Protein 3GG7 (pdb70)

B-factor: mean 26.12, std 6.78, range [15.96, 52.08]

Sequence (243 aa):
SLIDFHVHLDLYPDPVAVARACEERQQLTVLSVTTTPAAWRGTLALAAGRPHVWTALGFHPEEVVSSERAADLPWFDRYLPETRFVGEVGLDGSPSLRGTWTQQFAVFQHILRRCEDHGGRILSIHSRRAESEVLNCLEANPRSGTPILHWYSGSVTELRRAISLGCWFSVGPTMVRTQKGAALIRSMPRDRVLTETDGPFLELDGQAALPWDVKSVVEGLSKIWQIPASEVERIVKENVSSRLLGT

InterPro domains:
  IPR001130 3'-5' ssDNA/RNA exonuclease TatD-like [PF01026] (2-240)
  IPR001130 3'-5' ssDNA/RNA exonuclease TatD-like [PIRSF005902] (1-241)
  IPR001130 3'-5' ssDNA/RNA exonuclease TatD-like [cd01310] (1-241)
  IPR032466 Metal-dependent hydrolase [SSF51556] (1-241)
  IPR049677 Qat anti-phage system nuclease QatD [NF041926] (3-239)

CATH classification: 3.20.20.140

Radius of gyration: 16.59 Å; Cα contacts (8 Å, |Δi|>4): 489; chains: 1; bounding box: 41×42×46 Å

Solvent-accessible surface area: 10339 Å² total; per-residue (Å²): 71,28,5,0,1,0,0,0,0,36,75,17,140,80,32,53,38,14,0,124,14,0,35,138,115,108,1,6,0,1,0,0,0,24,18,0,44,28,1,124,55,5,59,63,16,18,79,82,47,100,31,7,61,8,0,0,0,2,16,2,96,31,2,68,131,109,44,84,14,39,91,104,0,59,167,17,0,89,80,16,152,14,0,0,2,0,4,0,8,13,8,88,107,32,142,84,36,74,114,55,1,83,47,4,1,57,49,0,0,105,59,0,65,98,64,72,19,32,14,0,0,0,24,3,118,131,1,15,39,72,0,1,80,10,10,96,76,6,93,176,2,30,18,12,0,2,8,85,2,67,15,50,79,111,37,0,58,71,0,34,91,54,35,0,8,0,0,0,5,9,45,7,23,85,70,92,73,4,10,40,10,1,156,56,8,39,106,74,46,0,0,1,1,1,9,0,27,109,9,108,49,152,57,130,50,0,59,0,59,44,0,120,47,0,5,82,9,0,22,165,29,14,159,39,85,38,74,64,0,44,116,25,3,76,85,5,8,75,108,0,66,70,95

Secondary structure (DSSP, 8-state):
--EEEEE-GGGSSSHHHHHHHHHHTT-EEEE--SSGGGHHHHHGGGTT-TTEEE-B---GGGTTTTGGGTHHHHHHGGG-SEEEEEE----GGGGGGHHHHHHHHHHHHHHHHHTT-EEEEEE-TT-HHHHHHHHHH-GGGEEEEEET--S-HHHHHHHHHTT-EEEE-HHHHTSHHHHHHHHHS-GGGEEE---TTTSEETTEE--GGGHHHHHHHHHHHHTS-HHHHHHHHHHHHHHHHH-

Foldseek 3Di:
DEEAEAAALVPDPDSLVLLVVCQVVVYAYEHEDAFQVCVVVSVVSCVVRVSYAYAREHHLVCCVVPVVRLVSRLVCVVVHQEHDDAEAADDPVSPVCRVSNVVSRLVLLVSLLVNQAHEYEYEQHVNLVVRLVSCVVRVRNYAAEDEQDDDDLVSLVSCVVSRYAYEHELVLLVDPRSLVSVVPHDLLRYAYHHHFQVDDDPNGGDRGVCSLNVLVSVCVSVVHDSVVSRVSNVNSVVVRVVD

Nearest PDB structures (foldseek):
  3gg7-assembly1_A  TM=1.004E+00  e=3.760E-50  Deinococcus radiodurans
  1yix-assembly2_B  TM=8.832E-01  e=9.581E-16  Escherichia coli K-12
  2xio-assembly1_A  TM=8.540E-01  e=8.265E-14  Homo sapiens
  8efg-assembly1_A  TM=8.676E-01  e=1.790E-13  Homo sapiens
  3ipw-assembly1_A  TM=8.093E-01  e=1.874E-10  Entamoeba histolytica HM-1:IMSS

Organism: Deinococcus radiodurans (strain ATCC 13939 / DSM 20539 / JCM 16871 / CCUG 27074 / LMG 4051 / NBRC 15346 / NCIMB 9279 / VKM B-1422 / R1) (NCBI:txid243230)

Structure (mmCIF, N/CA/C/O backbone):
data_3GG7
#
_entry.id   3GG7
#
_cell.length_a   47.207
_cell.length_b   47.207
_cell.length_c   97.787
_cell.angle_alpha   90.000
_cell.angle_beta   90.000
_cell.angle_gamma   90.000
#
_symmetry.space_group_name_H-M   'P 41'
#
loop_
_entity.id
_entity.type
_entity.pdbx_description
1 polymer 'uncharacterized metalloprotein'
2 non-polymer 'MANGANESE (II) ION'
3 non-polymer 'SULFATE ION'
4 non-polymer (4S)-2-METHYL-2,4-PENTANEDIOL
5 non-polymer (4R)-2-METHYLPENTANE-2,4-DIOL
6 water water
#
loop_
_atom_site.group_PDB
_atom_site.id
_atom_site.type_symbol
_atom_site.label_atom_id
_atom_site.label_alt_id
_atom_site.label_comp_id
_atom_site.label_asym_id
_atom_site.label_entity_id
_atom_site.label_seq_id
_atom_site.pdbx_PDB_ins_code
_atom_site.Cartn_x
_atom_site.Cartn_y
_atom_site.Cartn_z
_atom_site.occupancy
_atom_site.B_iso_or_equiv
_atom_site.auth_seq_id
_atom_site.auth_comp_id
_atom_site.auth_asym_id
_atom_site.auth_atom_id
_atom_site.pdbx_PDB_model_num
ATOM 1 N N . SER A 1 2 ? 12.267 7.400 -1.795 1.00 32.62 0 SER A N 1
ATOM 2 C CA . SER A 1 2 ? 11.382 7.609 -0.611 1.00 31.45 0 SER A CA 1
ATOM 3 C C . SER A 1 2 ? 12.236 7.488 0.634 1.00 29.79 0 SER A C 1
ATOM 4 O O . SER A 1 2 ? 13.383 7.043 0.575 1.00 31.35 0 SER A O 1
ATOM 7 N N . LEU A 1 3 ? 11.684 7.912 1.758 1.00 27.29 1 LEU A N 1
ATOM 8 C CA . LEU A 1 3 ? 12.474 8.097 2.957 1.00 25.92 1 LEU A CA 1
ATOM 9 C C . LEU A 1 3 ? 12.155 7.055 4.020 1.00 24.44 1 LEU A C 1
ATOM 10 O O . LEU A 1 3 ? 11.095 6.415 4.027 1.00 23.35 1 LEU A O 1
ATOM 15 N N . ILE A 1 4 ? 13.115 6.914 4.924 1.00 22.94 2 ILE A N 1
ATOM 16 C CA . ILE A 1 4 ? 13.051 5.974 6.046 1.00 22.68 2 ILE A CA 1
ATOM 17 C C . ILE A 1 4 ? 13.426 6.663 7.349 1.00 21.60 2 ILE A C 1
ATOM 18 O O . ILE A 1 4 ? 14.473 7.312 7.428 1.00 21.30 2 ILE A O 1
ATOM 23 N N . ASP A 1 5 ? 12.587 6.528 8.383 1.00 20.30 3 ASP A N 1
ATOM 24 C CA . ASP A 1 5 ? 12.896 7.038 9.721 1.00 20.06 3 ASP A CA 1
ATOM 25 C C . ASP A 1 5 ? 12.925 5.806 10.627 1.00 20.11 3 ASP A C 1
ATOM 26 O O . ASP A 1 5 ? 11.868 5.338 11.078 1.00 19.74 3 ASP A O 1
ATOM 31 N N . PHE A 1 6 ? 14.115 5.282 10.889 1.00 19.19 4 PHE A N 1
ATOM 32 C CA . PHE A 1 6 ? 14.224 3.993 11.533 1.00 18.74 4 PHE A CA 1
ATOM 33 C C . PHE A 1 6 ? 14.366 4.067 13.057 1.00 18.77 4 PHE A C 1
ATOM 34 O O . PHE A 1 6 ? 14.855 3.131 13.670 1.00 20.08 4 PHE A O 1
ATOM 42 N N . HIS A 1 7 ? 13.848 5.119 13.671 1.00 17.63 5 HIS A N 1
ATOM 43 C CA . HIS A 1 7 ? 13.683 5.183 15.112 1.00 17.99 5 HIS A CA 1
ATOM 44 C C . HIS A 1 7 ? 12.892 6.427 15.442 1.00 18.23 5 HIS A C 1
ATOM 45 O O . HIS A 1 7 ? 13.445 7.536 15.469 1.00 19.61 5 HIS A O 1
ATOM 52 N N . VAL A 1 8 ? 11.600 6.242 15.716 1.00 17.20 6 VAL A N 1
ATOM 53 C CA . VAL A 1 8 ? 10.719 7.341 16.059 1.00 18.32 6 VAL A CA 1
ATOM 54 C C . VAL A 1 8 ? 9.623 6.894 17.030 1.00 18.78 6 VAL A C 1
ATOM 55 O O . VAL A 1 8 ? 9.138 5.770 16.952 1.00 18.83 6 VAL A O 1
ATOM 59 N N . HIS A 1 9 ? 9.267 7.779 17.959 1.00 18.23 7 HIS A N 1
ATOM 60 C CA . HIS A 1 9 ? 8.275 7.483 18.980 1.00 17.72 7 HIS A CA 1
ATOM 61 C C . HIS A 1 9 ? 6.923 8.001 18.543 1.00 17.98 7 HIS A C 1
ATOM 62 O O . HIS A 1 9 ? 6.452 9.022 19.060 1.00 18.85 7 HIS A O 1
ATOM 69 N N . LEU A 1 10 ? 6.284 7.308 17.607 1.00 18.06 8 LEU A N 1
ATOM 70 C CA . LEU A 1 10 ? 4.943 7.743 17.162 1.00 18.37 8 LEU A CA 1
ATOM 71 C C . LEU A 1 10 ? 3.982 7.877 18.324 1.00 18.99 8 LEU A C 1
ATOM 72 O O . LEU A 1 10 ? 3.162 8.802 18.333 1.00 19.83 8 LEU A O 1
ATOM 77 N N . ASP A 1 11 ? 4.121 7.019 19.332 1.00 19.54 9 ASP A N 1
ATOM 78 C CA . ASP A 1 11 ? 3.162 6.964 20.436 1.00 20.24 9 ASP A CA 1
ATOM 79 C C . ASP A 1 11 ? 3.356 8.087 21.473 1.00 21.47 9 ASP A C 1
ATOM 80 O O . ASP A 1 11 ? 2.595 8.172 22.444 1.00 22.33 9 ASP A O 1
ATOM 85 N N . LEU A 1 12 ? 4.343 8.956 21.271 1.00 20.37 10 LEU A N 1
ATOM 86 C CA . LEU A 1 12 ? 4.607 10.046 22.193 1.00 21.44 10 LEU A CA 1
ATOM 87 C C . LEU A 1 12 ? 4.187 11.405 21.623 1.00 21.57 10 LEU A C 1
ATOM 88 O O . LEU A 1 12 ? 4.363 12.418 22.300 1.00 23.23 10 LEU A O 1
ATOM 93 N N . TYR A 1 13 ? 3.638 11.418 20.409 1.00 21.35 11 TYR A N 1
ATOM 94 C CA . TYR A 1 13 ? 3.088 12.654 19.821 1.00 22.26 11 TYR A CA 1
ATOM 95 C C . TYR A 1 13 ? 1.714 12.945 20.421 1.00 23.19 11 TYR A C 1
ATOM 96 O O . TYR A 1 13 ? 1.013 12.039 20.851 1.00 23.88 11 TYR A O 1
ATOM 105 N N . PRO A 1 14 ? 1.302 14.228 20.420 1.00 24.51 12 PRO A N 1
ATOM 106 C CA . PRO A 1 14 ? -0.060 14.470 20.889 1.00 24.72 12 PRO A CA 1
ATOM 107 C C . PRO A 1 14 ? -1.177 13.770 20.102 1.00 25.23 12 PRO A C 1
ATOM 108 O O . PRO A 1 14 ? -2.176 13.355 20.712 1.00 26.68 12 PRO A O 1
ATOM 112 N N . ASP A 1 15 ? -0.983 13.575 18.791 1.00 25.36 13 ASP A N 1
ATOM 113 C CA . ASP A 1 15 ? -1.943 12.886 17.930 1.00 25.33 13 ASP A CA 1
ATOM 114 C C . ASP A 1 15 ? -1.193 11.822 17.110 1.00 24.38 13 ASP A C 1
ATOM 115 O O . ASP A 1 15 ? -0.859 12.067 15.951 1.00 24.55 13 ASP A O 1
ATOM 120 N N . PRO A 1 16 ? -0.917 10.659 17.732 1.00 23.66 14 PRO A N 1
ATOM 121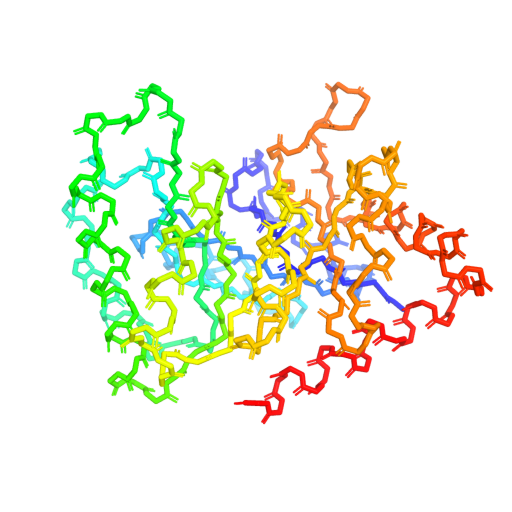 C CA . PRO A 1 16 ? -0.133 9.630 17.003 1.00 23.55 14 PRO A CA 1
ATOM 122 C C . PRO A 1 16 ? -0.733 9.155 15.703 1.00 23.41 14 PRO A C 1
ATOM 123 O O . PRO A 1 16 ? -0.005 8.871 14.738 1.00 21.98 14 PRO A O 1
ATOM 127 N N . VAL A 1 17 ? -2.056 9.026 15.646 1.00 23.40 15 VAL A N 1
ATOM 128 C CA . VAL A 1 17 ? -2.699 8.596 14.407 1.00 23.75 15 VAL A CA 1
ATOM 129 C C . VAL A 1 17 ? -2.465 9.599 13.271 1.00 23.58 15 VAL A C 1
ATOM 130 O O . VAL A 1 17 ? -2.236 9.187 12.130 1.00 22.75 15 VAL A O 1
ATOM 134 N N . ALA A 1 18 ? -2.527 10.904 13.550 1.00 23.79 16 ALA A N 1
ATOM 135 C CA . ALA A 1 18 ? -2.269 11.896 12.513 1.00 23.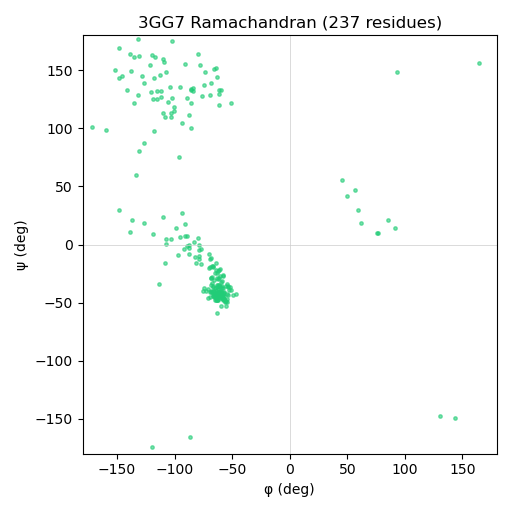95 16 ALA A CA 1
ATOM 136 C C . ALA A 1 18 ? -0.860 11.757 11.939 1.00 22.99 16 ALA A C 1
ATOM 137 O O . ALA A 1 18 ? -0.655 11.896 10.733 1.00 23.81 16 ALA A O 1
ATOM 139 N N . VAL A 1 19 ? 0.116 11.482 12.810 1.00 22.66 17 VAL A N 1
ATOM 140 C CA . VAL A 1 19 ? 1.484 11.358 12.359 1.00 22.54 17 VAL A CA 1
ATOM 141 C C . VAL A 1 19 ? 1.607 10.076 11.522 1.00 22.09 17 VAL A C 1
ATOM 142 O O . VAL A 1 19 ? 2.199 10.096 10.471 1.00 21.80 17 VAL A O 1
ATOM 146 N N . ALA A 1 20 ? 1.045 8.977 11.996 1.00 22.42 18 ALA A N 1
ATOM 147 C CA . ALA A 1 20 ? 1.055 7.714 11.236 1.00 22.13 18 ALA A CA 1
ATOM 148 C C . ALA A 1 20 ? 0.415 7.851 9.866 1.00 22.88 18 ALA A C 1
ATOM 149 O O . ALA A 1 20 ? 0.954 7.370 8.882 1.00 21.94 18 ALA A O 1
ATOM 151 N N . ARG A 1 21 ? -0.752 8.497 9.794 1.00 23.15 19 ARG A N 1
ATOM 152 C CA . ARG A 1 21 ? -1.405 8.771 8.522 1.00 24.32 19 ARG A CA 1
ATOM 153 C C . ARG A 1 21 ? -0.521 9.585 7.587 1.00 23.43 19 ARG A C 1
ATOM 154 O O . ARG A 1 21 ? -0.440 9.327 6.397 1.00 22.99 19 ARG A O 1
ATOM 162 N N . ALA A 1 22 ? 0.125 10.607 8.135 1.00 22.90 20 ALA A N 1
ATOM 163 C CA . ALA A 1 22 ? 0.999 11.466 7.354 1.00 23.31 20 ALA A CA 1
ATOM 164 C C . ALA A 1 22 ? 2.193 10.702 6.776 1.00 23.54 20 ALA A C 1
ATOM 165 O O . ALA A 1 22 ? 2.673 10.987 5.682 1.00 23.44 20 ALA A O 1
ATOM 167 N N . CYS A 1 23 ? 2.686 9.730 7.541 1.00 22.99 21 CYS A N 1
ATOM 168 C CA . CYS A 1 23 ? 3.738 8.836 7.041 1.00 23.48 21 CYS A CA 1
ATOM 169 C C . CYS A 1 23 ? 3.242 7.962 5.901 1.00 23.16 21 CYS A C 1
ATOM 170 O O . CYS A 1 23 ? 3.899 7.826 4.868 1.00 23.06 21 CYS A O 1
ATOM 173 N N . GLU A 1 24 ? 2.052 7.393 6.047 1.00 23.37 22 GLU A N 1
ATOM 174 C CA . GLU A 1 24 ? 1.475 6.635 4.928 1.00 24.02 22 GLU A CA 1
ATOM 175 C C . GLU A 1 24 ? 1.249 7.451 3.672 1.00 24.33 22 GLU A C 1
ATOM 176 O O . GLU A 1 24 ? 1.495 6.976 2.560 1.00 23.83 22 GLU A O 1
ATOM 182 N N . GLU A 1 25 ? 0.763 8.684 3.825 1.00 24.58 23 GLU A N 1
ATOM 183 C CA . GLU A 1 25 ? 0.560 9.550 2.667 1.00 25.29 23 GLU A CA 1
ATOM 184 C C . GLU A 1 25 ? 1.860 9.765 1.913 1.00 24.93 23 GLU A C 1
ATOM 185 O O . GLU A 1 25 ? 1.871 9.831 0.685 1.00 24.73 23 GLU A O 1
ATOM 191 N N . ARG A 1 26 ? 2.967 9.847 2.651 1.00 23.78 24 ARG A N 1
ATOM 192 C CA . ARG A 1 26 ? 4.280 10.071 2.064 1.00 23.68 24 ARG A CA 1
ATOM 193 C C . ARG A 1 26 ? 4.990 8.781 1.691 1.00 23.66 24 ARG A C 1
ATOM 194 O O . ARG A 1 26 ? 6.097 8.814 1.161 1.00 24.17 24 ARG A O 1
ATOM 202 N N . GLN A 1 27 ? 4.360 7.643 1.966 1.00 23.49 25 GLN A N 1
ATOM 203 C CA A GLN A 1 27 ? 5.004 6.332 1.866 0.50 23.84 25 GLN A CA 1
ATOM 204 C CA B GLN A 1 27 ? 5.014 6.333 1.840 0.50 23.46 25 GLN A CA 1
ATOM 205 C C . GLN A 1 27 ? 6.388 6.350 2.532 1.00 23.33 25 GLN A C 1
ATOM 206 O O . GLN A 1 27 ? 7.395 5.870 1.985 1.00 23.98 25 GLN A O 1
ATOM 217 N N . LEU A 1 28 ? 6.397 6.883 3.755 1.00 22.56 26 LEU A N 1
ATOM 218 C CA . LEU A 1 28 ? 7.600 7.035 4.569 1.00 21.81 26 LEU A CA 1
ATOM 219 C C . LEU A 1 28 ? 7.600 5.894 5.590 1.00 21.12 26 LEU A C 1
ATOM 220 O O . LEU A 1 28 ? 6.688 5.791 6.409 1.00 22.05 26 LEU A O 1
ATOM 225 N N . THR A 1 29 ? 8.585 5.005 5.485 1.00 20.64 27 THR A N 1
ATOM 226 C CA . THR A 1 29 ? 8.727 3.886 6.394 1.00 20.07 27 THR A CA 1
ATOM 227 C C . THR A 1 29 ? 9.284 4.320 7.734 1.00 19.90 27 THR A C 1
ATOM 228 O O . THR A 1 29 ? 10.310 4.998 7.811 1.00 21.05 27 THR A O 1
ATOM 232 N N . VAL A 1 30 ? 8.596 3.939 8.805 1.00 19.38 28 VAL A N 1
ATOM 233 C CA . VAL A 1 30 ? 9.018 4.294 10.143 1.00 18.36 28 VAL A CA 1
ATOM 234 C C . VAL A 1 30 ? 9.136 3.078 11.049 1.00 18.43 28 VAL A C 1
ATOM 235 O O . VAL A 1 30 ? 8.319 2.151 10.983 1.00 17.89 28 VAL A O 1
ATOM 239 N N . LEU A 1 31 ? 10.183 3.066 11.864 1.00 16.81 29 LEU A N 1
ATOM 240 C CA . LEU A 1 31 ? 10.281 2.118 12.967 1.00 17.35 29 LEU A CA 1
ATOM 241 C C . LEU A 1 31 ? 9.723 2.817 14.183 1.00 16.59 29 LEU A C 1
ATOM 242 O O . LEU A 1 31 ? 10.356 3.643 14.817 1.00 17.77 29 LEU A O 1
ATOM 247 N N . SER A 1 32 ? 8.506 2.408 14.517 1.00 16.50 30 SER A N 1
ATOM 248 C CA . SER A 1 32 ? 7.720 2.963 15.610 1.00 16.96 30 SER A CA 1
ATOM 249 C C . SER A 1 32 ? 8.125 2.227 16.891 1.00 17.06 30 SER A C 1
ATOM 250 O O . SER A 1 32 ? 7.707 1.077 17.103 1.00 16.89 30 SER A O 1
ATOM 253 N N . VAL A 1 33 ? 8.978 2.847 17.699 1.00 17.36 31 VAL A N 1
ATOM 254 C CA . VAL A 1 33 ? 9.534 2.206 18.882 1.00 17.16 31 VAL A CA 1
ATOM 255 C C . VAL A 1 33 ? 8.677 2.454 20.113 1.00 16.86 31 VAL A C 1
ATOM 256 O O . VAL A 1 33 ? 7.921 3.456 20.180 1.00 18.44 31 VAL A O 1
ATOM 260 N N . THR A 1 34 ? 8.786 1.549 21.087 1.00 16.89 32 THR A N 1
ATOM 261 C CA . THR A 1 34 ? 8.031 1.667 22.342 1.00 17.22 32 THR A CA 1
ATOM 262 C C . THR A 1 34 ? 8.976 1.836 23.531 1.00 17.50 32 THR A C 1
ATOM 263 O O . THR A 1 34 ? 10.195 1.540 23.446 1.00 18.97 32 THR A O 1
ATOM 267 N N . THR A 1 35 ? 8.432 2.339 24.647 1.00 17.74 33 THR A N 1
ATOM 268 C CA . THR A 1 35 ? 9.244 2.616 25.814 1.00 18.83 33 THR A CA 1
ATOM 269 C C . THR A 1 35 ? 9.003 1.650 26.956 1.00 17.37 33 THR A C 1
ATOM 270 O O . THR A 1 35 ? 9.819 1.574 27.887 1.00 18.53 33 THR A O 1
ATOM 274 N N . THR A 1 36 ? 7.902 0.904 26.889 1.00 17.79 34 THR A N 1
ATOM 275 C CA . THR A 1 36 ? 7.631 -0.194 27.830 1.00 18.43 34 THR A CA 1
ATOM 276 C C . THR A 1 36 ? 6.894 -1.261 27.023 1.00 17.78 34 THR A C 1
ATOM 277 O O . THR A 1 36 ? 6.096 -0.923 26.138 1.00 17.11 34 THR A O 1
ATOM 281 N N . PRO A 1 37 ? 7.145 -2.548 27.331 1.00 17.45 35 PRO A N 1
ATOM 282 C CA . PRO A 1 37 ? 6.432 -3.574 26.574 1.00 17.90 35 PRO A CA 1
ATOM 283 C C . PRO A 1 37 ? 4.926 -3.534 26.801 1.00 17.89 35 PRO A C 1
ATOM 284 O O . PRO A 1 37 ? 4.170 -4.065 25.968 1.00 18.93 35 PRO A O 1
ATOM 288 N N . ALA A 1 38 ? 4.490 -2.949 27.911 1.00 18.56 36 ALA A N 1
ATOM 289 C CA . ALA A 1 38 ? 3.057 -2.786 28.163 1.00 19.30 36 ALA A CA 1
ATOM 290 C C . ALA A 1 38 ? 2.364 -1.925 27.116 1.00 19.06 36 ALA A C 1
ATOM 291 O O . ALA A 1 38 ? 1.152 -2.003 26.966 1.00 19.42 36 ALA A O 1
ATOM 293 N N . ALA A 1 39 ? 3.135 -1.090 26.421 1.00 17.71 37 ALA A N 1
ATOM 294 C CA . ALA A 1 39 ? 2.605 -0.201 25.380 1.00 18.11 37 ALA A CA 1
ATOM 295 C C . ALA A 1 39 ? 2.339 -0.911 24.053 1.00 18.39 37 ALA A C 1
ATOM 296 O O . ALA A 1 39 ? 1.785 -0.323 23.141 1.00 18.57 37 ALA A O 1
ATOM 298 N N . TRP A 1 40 ? 2.693 -2.188 23.958 1.00 18.14 38 TRP A N 1
ATOM 299 C CA . TRP A 1 40 ? 2.669 -2.898 22.672 1.00 17.75 38 TRP A CA 1
ATOM 300 C C . TRP A 1 40 ? 1.301 -2.839 21.977 1.00 18.42 38 TRP A C 1
ATOM 301 O O . TRP A 1 40 ? 1.208 -2.476 20.811 1.00 18.26 38 TRP A O 1
ATOM 312 N N . ARG A 1 41 ? 0.232 -3.210 22.664 1.00 18.93 39 ARG A N 1
ATOM 313 C CA . ARG A 1 41 ? -1.046 -3.339 21.972 1.00 19.00 39 ARG A CA 1
ATOM 314 C C . ARG A 1 41 ? -1.497 -1.974 21.440 1.00 18.42 39 ARG A C 1
ATOM 315 O O . ARG A 1 41 ? -1.921 -1.840 20.314 1.00 19.01 39 ARG A O 1
ATOM 323 N N . GLY A 1 42 ? -1.375 -0.944 22.281 1.00 18.46 40 GLY A N 1
ATOM 324 C CA . GLY A 1 42 ? -1.817 0.370 21.910 1.00 18.80 40 GLY A CA 1
ATOM 325 C C . GLY A 1 42 ? -0.995 0.966 20.780 1.00 18.52 40 GLY A C 1
ATOM 326 O O . GLY A 1 42 ? -1.508 1.610 19.856 1.00 20.59 40 GLY A O 1
ATOM 327 N N . THR A 1 43 ? 0.308 0.799 20.842 1.00 18.23 41 THR A N 1
ATOM 328 C CA . THR A 1 43 ? 1.170 1.351 19.815 1.00 18.18 41 THR A CA 1
ATOM 329 C C . THR A 1 43 ? 1.116 0.541 18.526 1.00 18.19 41 THR A C 1
ATOM 330 O O . THR A 1 43 ? 1.045 1.117 17.442 1.00 17.61 41 THR A O 1
ATOM 334 N N . LEU A 1 44 ? 1.064 -0.790 18.628 1.00 17.75 42 LEU A N 1
ATOM 335 C CA . LEU A 1 44 ? 0.852 -1.635 17.448 1.00 17.63 42 LEU A CA 1
ATOM 336 C C . LEU A 1 44 ? -0.424 -1.237 16.682 1.00 18.53 42 LEU A C 1
ATOM 337 O O . LEU A 1 44 ? -0.476 -1.334 15.463 1.00 19.13 42 LEU A O 1
ATOM 342 N N . ALA A 1 45 ? -1.463 -0.831 17.412 1.00 18.75 43 ALA A N 1
ATOM 343 C CA . ALA A 1 45 ? -2.717 -0.426 16.753 1.00 19.68 43 ALA A CA 1
ATOM 344 C C . ALA A 1 45 ? -2.563 0.710 15.760 1.00 20.16 43 ALA A C 1
ATOM 345 O O . ALA A 1 45 ? -3.355 0.805 14.831 1.00 20.49 43 ALA A O 1
ATOM 347 N N . LEU A 1 46 ? -1.555 1.558 15.935 1.00 19.46 44 LEU A N 1
ATOM 348 C CA . LEU A 1 46 ? -1.284 2.642 14.978 1.00 19.38 44 LEU A CA 1
ATOM 349 C C . LEU A 1 46 ? -0.914 2.099 13.603 1.00 19.37 44 LEU A C 1
ATOM 350 O O . LEU A 1 46 ? -1.003 2.805 12.590 1.00 20.94 44 LEU A O 1
ATOM 355 N N . ALA A 1 47 ? -0.402 0.878 13.567 1.00 19.25 45 ALA A N 1
ATOM 356 C CA . ALA A 1 47 ? 0.000 0.286 12.320 1.00 19.37 45 ALA A CA 1
ATOM 357 C C . ALA A 1 47 ? -1.095 -0.458 11.556 1.00 19.09 45 ALA A C 1
ATOM 358 O O . ALA A 1 47 ? -0.843 -0.893 10.433 1.00 18.72 45 ALA A O 1
ATOM 360 N N . ALA A 1 48 ? -2.278 -0.658 12.143 1.00 19.30 46 ALA A N 1
ATOM 361 C CA . ALA A 1 48 ? -3.336 -1.420 11.457 1.00 19.43 46 ALA A CA 1
ATOM 362 C C . ALA A 1 48 ? -3.726 -0.722 10.172 1.00 19.89 46 ALA A C 1
ATOM 363 O O . ALA A 1 48 ? -4.084 0.449 10.187 1.00 20.50 46 ALA A O 1
ATOM 365 N N . GLY A 1 49 ? -3.567 -1.414 9.052 1.00 19.11 47 GLY A N 1
ATOM 366 C CA . GLY A 1 49 ? -3.814 -0.853 7.744 1.00 19.73 47 GLY A CA 1
ATOM 367 C C . GLY A 1 49 ? -2.756 0.091 7.210 1.00 19.63 47 GLY A C 1
ATOM 368 O O . GLY A 1 49 ? -2.967 0.718 6.173 1.00 20.57 47 GLY A O 1
ATOM 369 N N . ARG A 1 50 ? -1.603 0.165 7.896 1.00 19.30 48 ARG A N 1
ATOM 370 C CA . ARG A 1 50 ? -0.551 1.102 7.570 1.00 18.73 48 ARG A CA 1
ATOM 371 C C . ARG A 1 50 ? 0.778 0.339 7.399 1.00 18.16 48 ARG A C 1
ATOM 372 O O . ARG A 1 50 ? 1.537 0.191 8.366 1.00 17.94 48 ARG A O 1
ATOM 380 N N . PRO A 1 51 ? 1.052 -0.152 6.174 1.00 18.83 49 PRO A N 1
ATOM 381 C CA . PRO A 1 51 ? 2.199 -1.038 5.938 1.00 19.11 49 PRO A CA 1
ATOM 382 C C . PRO A 1 51 ? 3.542 -0.362 6.068 1.00 18.62 49 PRO A C 1
ATOM 383 O O . PRO A 1 51 ? 4.531 -1.055 6.136 1.00 19.05 49 PRO A O 1
ATOM 387 N N . HIS A 1 52 ? 3.588 0.971 6.127 1.00 17.56 50 HIS A N 1
ATOM 388 C CA . HIS A 1 52 ? 4.850 1.691 6.376 1.00 18.11 50 HIS A CA 1
ATOM 389 C C . HIS A 1 52 ? 5.153 1.883 7.831 1.00 17.36 50 HIS A C 1
ATOM 390 O O . HIS A 1 52 ? 6.227 2.394 8.152 1.00 19.07 50 HIS A O 1
ATOM 397 N N . VAL A 1 53 ? 4.267 1.470 8.725 1.00 16.77 51 VAL A N 1
ATOM 398 C CA . VAL A 1 53 ? 4.493 1.631 10.159 1.00 16.63 51 VAL A CA 1
ATOM 399 C C . VAL A 1 53 ? 4.915 0.268 10.722 1.00 16.80 51 VAL A C 1
ATOM 400 O O . VAL A 1 53 ? 4.105 -0.656 10.779 1.00 16.12 51 VAL A O 1
ATOM 404 N N . TRP A 1 54 ? 6.183 0.145 11.105 1.00 17.40 52 TRP A N 1
ATOM 405 C CA . TRP A 1 54 ? 6.762 -1.109 11.595 1.00 16.84 52 TRP A CA 1
ATOM 406 C C . TRP A 1 54 ? 7.030 -0.928 13.080 1.00 17.43 52 TRP A C 1
ATOM 407 O O . TRP A 1 54 ? 7.895 -0.134 13.481 1.00 17.30 52 TRP A O 1
ATOM 418 N N . THR A 1 55 ? 6.308 -1.669 13.908 1.00 16.80 53 THR A N 1
ATOM 419 C CA . THR A 1 55 ? 6.317 -1.423 15.350 1.00 17.24 53 THR A CA 1
ATOM 420 C C . THR A 1 55 ? 7.342 -2.336 16.053 1.00 17.11 53 THR A C 1
ATOM 421 O O . THR A 1 55 ? 7.440 -3.557 15.769 1.00 17.58 53 THR A O 1
ATOM 425 N N . ALA A 1 56 ? 8.109 -1.729 16.965 1.00 16.40 54 ALA A N 1
ATOM 426 C CA . ALA A 1 56 ? 9.171 -2.403 17.736 1.00 15.96 54 ALA A CA 1
ATOM 427 C C . ALA A 1 56 ? 8.749 -2.457 19.223 1.00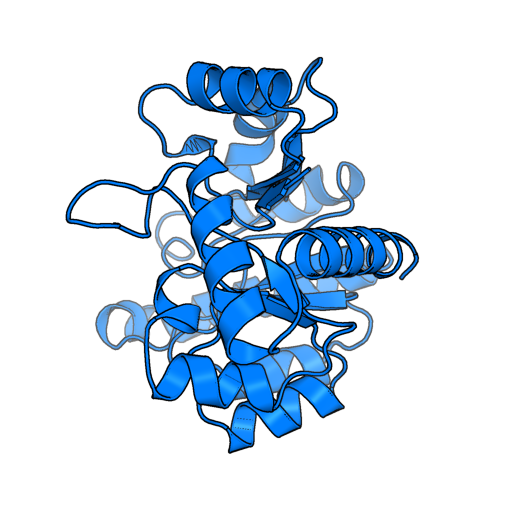 16.52 54 ALA A C 1
ATOM 428 O O . ALA A 1 56 ? 8.044 -1.556 19.721 1.00 17.01 54 ALA A O 1
ATOM 430 N N . LEU A 1 57 ? 9.142 -3.548 19.886 1.00 16.53 55 LEU A N 1
ATOM 431 C CA . LEU A 1 57 ? 8.804 -3.887 21.254 1.00 16.99 55 LEU A CA 1
ATOM 432 C C . LEU A 1 57 ? 10.009 -3.507 22.112 1.00 16.90 55 LEU A C 1
ATOM 433 O O . LEU A 1 57 ? 11.113 -4.043 21.944 1.00 17.18 55 LEU A O 1
ATOM 438 N N . GLY A 1 58 ? 9.807 -2.584 23.052 1.00 17.51 56 GLY A N 1
ATOM 439 C CA . GLY A 1 58 ? 10.919 -1.967 23.767 1.00 18.07 56 GLY A CA 1
ATOM 440 C C . GLY A 1 58 ? 10.764 -1.920 25.266 1.00 18.27 56 GLY A C 1
ATOM 441 O O . GLY A 1 58 ? 9.747 -2.345 25.833 1.00 17.97 56 GLY A O 1
ATOM 442 N N . PHE A 1 59 ? 11.818 -1.422 25.905 1.00 17.44 57 PHE A N 1
ATOM 443 C CA . PHE A 1 59 ? 11.809 -1.094 27.330 1.00 17.58 57 PHE A CA 1
ATOM 444 C C . PHE A 1 59 ? 12.964 -0.110 27.544 1.00 17.91 57 PHE A C 1
ATOM 445 O O . PHE A 1 59 ? 14.132 -0.482 27.555 1.00 18.45 57 PHE A O 1
ATOM 453 N N . HIS A 1 60 ? 12.621 1.157 27.585 1.00 18.54 58 HIS A N 1
ATOM 454 C CA . HIS A 1 60 ? 13.609 2.245 27.527 1.00 18.47 58 HIS A CA 1
ATOM 455 C C . HIS A 1 60 ? 14.337 2.334 28.864 1.00 19.17 58 HIS A C 1
ATOM 456 O O . HIS A 1 60 ? 13.711 2.267 29.930 1.00 18.68 58 HIS A O 1
ATOM 463 N N . PRO A 1 61 ? 15.653 2.507 28.836 1.00 20.19 59 PRO A N 1
ATOM 464 C CA . PRO A 1 61 ? 16.386 2.501 30.109 1.00 20.20 59 PRO A CA 1
ATOM 465 C C . PRO A 1 61 ? 15.911 3.556 31.108 1.00 20.65 59 PRO A C 1
ATOM 466 O O . PRO A 1 61 ? 16.032 3.351 32.311 1.00 21.45 59 PRO A O 1
ATOM 470 N N . GLU A 1 62 ? 15.355 4.659 30.622 1.00 20.61 60 GLU A N 1
ATOM 471 C CA A GLU A 1 62 ? 14.910 5.717 31.515 0.50 22.42 60 GLU A CA 1
ATOM 472 C CA B GLU A 1 62 ? 14.880 5.738 31.488 0.50 22.17 60 GLU A CA 1
ATOM 473 C C . GLU A 1 62 ? 13.673 5.344 32.321 1.00 22.03 60 GLU A C 1
ATOM 474 O O . GLU A 1 62 ? 13.371 6.022 33.307 1.00 23.99 60 GLU A O 1
ATOM 485 N N . VAL A 1 63 ? 12.957 4.284 31.943 1.00 21.92 61 VAL A N 1
ATOM 486 C CA . VAL A 1 63 ? 11.724 3.934 32.657 1.00 21.42 61 VAL A CA 1
ATOM 487 C C . VAL A 1 63 ? 11.733 2.559 33.326 1.00 22.29 61 VAL A C 1
ATOM 488 O O . VAL A 1 63 ? 10.720 2.109 33.842 1.00 22.18 61 VAL A O 1
ATOM 492 N N . VAL A 1 64 ? 12.890 1.906 33.350 1.00 22.42 62 VAL A N 1
ATOM 493 C CA . VAL A 1 64 ? 12.976 0.566 33.921 1.00 22.77 62 VAL A CA 1
ATOM 494 C C . VAL A 1 64 ? 12.640 0.456 35.392 1.00 23.49 62 VAL A C 1
ATOM 495 O O . VAL A 1 64 ? 12.158 -0.605 35.798 1.00 25.38 62 VAL A O 1
ATOM 499 N N . SER A 1 65 ? 12.875 1.505 36.179 1.00 22.86 63 SER A N 1
ATOM 500 C CA A SER A 1 65 ? 12.522 1.501 37.600 0.50 23.78 63 SER A CA 1
ATOM 501 C CA B SER A 1 65 ? 12.514 1.452 37.582 0.50 23.78 63 SER A CA 1
ATOM 502 C C . SER A 1 65 ? 11.035 1.761 37.751 1.00 23.31 63 SER A C 1
ATOM 503 O O . SER A 1 65 ? 10.301 0.983 38.371 1.00 24.59 63 SER A O 1
ATOM 508 N N . GLU A 1 66 ? 10.577 2.846 37.158 1.00 22.03 64 GLU A N 1
ATOM 509 C CA . GLU A 1 66 ? 9.191 3.239 37.382 1.00 21.91 64 GLU A CA 1
ATOM 510 C C . GLU A 1 66 ? 8.191 2.273 36.763 1.00 21.18 64 GLU A C 1
ATOM 511 O O . GLU A 1 66 ? 7.099 2.120 37.286 1.00 22.26 64 GLU A O 1
ATOM 517 N N . ARG A 1 67 ? 8.590 1.608 35.685 1.00 19.65 65 ARG A N 1
ATOM 518 C CA . ARG A 1 67 ? 7.729 0.609 35.015 1.00 19.53 65 ARG A CA 1
ATOM 519 C C . ARG A 1 67 ? 8.226 -0.841 35.191 1.00 19.62 65 ARG A C 1
ATOM 520 O O . ARG A 1 67 ? 7.898 -1.721 34.385 1.00 18.40 65 ARG A O 1
ATOM 528 N N . ALA A 1 68 ? 9.004 -1.085 36.253 1.00 18.84 66 ALA A N 1
ATOM 529 C CA . ALA A 1 68 ? 9.641 -2.395 36.476 1.00 18.45 66 ALA A CA 1
ATOM 530 C C . ALA A 1 68 ? 8.676 -3.578 36.287 1.00 19.08 66 ALA A C 1
ATOM 531 O O . ALA A 1 68 ? 9.032 -4.570 35.687 1.00 18.99 66 ALA A O 1
ATOM 533 N N . ALA A 1 69 ? 7.467 -3.449 36.794 1.00 18.67 67 ALA A N 1
ATOM 534 C CA . ALA A 1 69 ? 6.489 -4.532 36.764 1.00 19.43 67 ALA A CA 1
ATOM 535 C C . ALA A 1 69 ? 5.980 -4.880 35.390 1.00 19.20 67 ALA A C 1
ATOM 536 O O . ALA A 1 69 ? 5.308 -5.898 35.208 1.00 20.29 67 ALA A O 1
ATOM 538 N N . ASP A 1 70 ? 6.278 -4.045 34.398 1.00 18.18 68 ASP A N 1
ATOM 539 C CA . ASP A 1 70 ? 5.845 -4.354 33.034 1.00 17.94 68 ASP A CA 1
ATOM 540 C C . ASP A 1 70 ? 6.738 -5.407 32.350 1.00 17.97 68 ASP A C 1
ATOM 541 O O . ASP A 1 70 ? 6.388 -5.899 31.262 1.00 18.75 68 ASP A O 1
ATOM 546 N N . LEU A 1 71 ? 7.870 -5.760 32.955 1.00 18.53 69 LEU A N 1
ATOM 547 C CA . LEU A 1 71 ? 8.834 -6.661 32.286 1.00 19.25 69 LEU A CA 1
ATOM 548 C C . LEU A 1 71 ? 8.249 -7.944 31.686 1.00 19.55 69 LEU A C 1
ATOM 549 O O . LEU A 1 71 ? 8.580 -8.286 30.557 1.00 19.88 69 LEU A O 1
ATOM 554 N N . PRO A 1 72 ? 7.352 -8.644 32.399 1.00 19.99 70 PRO A N 1
ATOM 555 C CA . PRO A 1 72 ? 6.832 -9.889 31.803 1.00 20.52 70 PRO A CA 1
ATOM 556 C C . PRO A 1 72 ? 6.088 -9.761 30.465 1.00 20.00 70 PRO A C 1
ATOM 557 O O . PRO A 1 72 ? 5.973 -10.743 29.726 1.00 21.06 70 PRO A O 1
ATOM 561 N N . TRP A 1 73 ? 5.589 -8.564 30.132 1.00 19.03 71 TRP A N 1
ATOM 562 C CA . TRP A 1 73 ? 4.941 -8.344 28.855 1.00 18.86 71 TRP A CA 1
ATOM 563 C C . TRP A 1 73 ? 5.941 -8.389 27.688 1.00 18.86 71 TRP A C 1
ATOM 564 O O . TRP A 1 73 ? 5.554 -8.593 26.561 1.00 19.21 71 TRP A O 1
ATOM 575 N N . PHE A 1 74 ? 7.221 -8.224 27.987 1.00 18.23 72 PHE A N 1
ATOM 576 C CA . PHE A 1 74 ? 8.232 -8.297 26.932 1.00 18.58 72 PHE A CA 1
ATOM 577 C C . PHE A 1 74 ? 8.229 -9.696 26.318 1.00 19.81 72 PHE A C 1
ATOM 578 O O . PHE A 1 74 ? 8.043 -9.838 25.120 1.00 18.95 72 PHE A O 1
ATOM 586 N N . ASP A 1 75 ? 8.466 -10.721 27.138 1.00 21.25 73 ASP A N 1
ATOM 587 C CA . ASP A 1 75 ? 8.464 -12.075 26.589 1.00 22.77 73 ASP A CA 1
ATOM 588 C C . ASP A 1 75 ? 7.111 -12.454 25.986 1.00 22.16 73 ASP A C 1
ATOM 589 O O . ASP A 1 75 ? 7.073 -13.143 24.958 1.00 23.31 73 ASP A O 1
ATOM 594 N N . ARG A 1 76 ? 6.015 -11.965 26.584 1.00 21.55 74 ARG A N 1
ATOM 595 C CA . ARG A 1 76 ? 4.667 -12.246 26.097 1.00 21.61 74 ARG A CA 1
ATOM 596 C C . ARG A 1 76 ? 4.525 -11.870 24.634 1.00 20.53 74 ARG A C 1
ATOM 597 O O . ARG A 1 76 ? 3.944 -12.622 23.842 1.00 21.55 74 ARG A O 1
ATOM 605 N N . TYR A 1 77 ? 5.000 -10.670 24.276 1.00 20.32 75 TYR A N 1
ATOM 606 C CA . TYR A 1 77 ? 4.748 -10.109 22.960 1.00 20.15 75 TYR A CA 1
ATOM 607 C C . TYR A 1 77 ? 5.855 -10.297 21.946 1.00 20.57 75 TYR A C 1
ATOM 608 O O . TYR A 1 77 ? 5.626 -10.062 20.766 1.00 19.97 75 TYR A O 1
ATOM 617 N N . LEU A 1 78 ? 7.013 -10.785 22.374 1.00 20.70 76 LEU A N 1
ATOM 618 C CA . LEU A 1 78 ? 8.142 -10.966 21.474 1.00 21.78 76 LEU A CA 1
ATOM 619 C C . LEU A 1 78 ? 7.830 -11.755 20.197 1.00 20.77 76 LEU A C 1
ATOM 620 O O . LEU A 1 78 ? 8.323 -11.404 19.146 1.00 21.81 76 LEU A O 1
ATOM 625 N N . PRO A 1 79 ? 6.958 -12.782 20.263 1.00 21.31 77 PRO A N 1
ATOM 626 C CA . PRO A 1 79 ? 6.638 -13.510 19.022 1.00 21.79 77 PRO A CA 1
ATOM 627 C C . PRO A 1 79 ? 5.921 -12.689 17.947 1.00 22.21 77 PRO A C 1
ATOM 628 O O . PRO A 1 79 ? 5.870 -13.095 16.767 1.00 24.08 77 PRO A O 1
ATOM 632 N N . GLU A 1 80 ? 5.377 -11.537 18.322 1.00 21.11 78 GLU A N 1
ATOM 633 C CA . GLU A 1 80 ? 4.612 -10.706 17.396 1.00 21.21 78 GLU A CA 1
ATOM 634 C C . GLU A 1 80 ? 5.403 -9.706 16.558 1.00 20.56 78 GLU A C 1
ATOM 635 O O . GLU A 1 80 ? 4.819 -8.962 15.763 1.00 20.34 78 GLU A O 1
ATOM 641 N N . THR A 1 81 ? 6.716 -9.651 16.728 1.00 19.99 79 THR A N 1
ATOM 642 C CA . THR A 1 81 ? 7.495 -8.657 15.999 1.00 20.29 79 THR A CA 1
ATOM 643 C C . THR A 1 81 ? 8.908 -9.111 15.743 1.00 20.89 79 THR A C 1
ATOM 644 O O . THR A 1 81 ? 9.485 -9.837 16.555 1.00 21.16 79 THR A O 1
ATOM 648 N N . ARG A 1 82 ? 9.467 -8.622 14.641 1.00 20.54 80 ARG A N 1
ATOM 649 C CA . ARG A 1 82 ? 10.879 -8.847 14.336 1.00 20.79 80 ARG A CA 1
ATOM 650 C C . ARG A 1 82 ? 11.766 -7.729 14.873 1.00 19.82 80 ARG A C 1
ATOM 651 O O . ARG A 1 82 ? 12.995 -7.817 14.774 1.00 19.46 80 ARG A O 1
ATOM 659 N N . PHE A 1 83 ? 11.167 -6.674 15.455 1.00 19.24 81 PHE A N 1
ATOM 660 C CA . PHE A 1 83 ? 11.900 -5.481 15.856 1.00 18.39 81 PHE A CA 1
ATOM 661 C C . PHE A 1 83 ? 11.763 -5.245 17.345 1.00 18.08 81 PHE A C 1
ATOM 662 O O . PHE A 1 83 ? 10.644 -5.274 17.890 1.00 17.56 81 PHE A O 1
ATOM 670 N N . VAL A 1 84 ? 12.899 -5.007 17.993 1.00 17.14 82 VAL A N 1
ATOM 671 C CA . VAL A 1 84 ? 12.979 -4.716 19.433 1.00 17.45 82 VAL A CA 1
ATOM 672 C C . VAL A 1 84 ? 13.577 -3.327 19.606 1.00 18.22 82 VAL A C 1
ATOM 673 O O . VAL A 1 84 ? 14.641 -3.034 19.069 1.00 19.85 82 VAL A O 1
ATOM 677 N N . GLY A 1 85 ? 12.891 -2.443 20.328 1.00 17.80 83 GLY A N 1
ATOM 678 C CA . GLY A 1 85 ? 13.399 -1.107 20.626 1.00 17.79 83 GLY A CA 1
ATOM 679 C C . GLY A 1 85 ? 12.252 -0.245 21.122 1.00 17.20 83 GLY A C 1
ATOM 680 O O . GLY A 1 85 ? 11.092 -0.538 20.822 1.00 16.87 83 GLY A O 1
ATOM 681 N N . GLU A 1 86 ? 12.540 0.817 21.889 1.00 17.31 84 GLU A N 1
ATOM 682 C CA . GLU A 1 86 ? 13.891 1.224 22.257 1.00 16.98 84 GLU A CA 1
ATOM 683 C C . GLU A 1 86 ? 14.344 0.456 23.496 1.00 16.91 84 GLU A C 1
ATOM 684 O O . GLU A 1 86 ? 13.607 0.339 24.482 1.00 17.77 84 GLU A O 1
ATOM 690 N N . VAL A 1 87 ? 15.581 -0.067 23.444 1.00 17.32 85 VAL A N 1
ATOM 691 C CA . VAL A 1 87 ? 16.175 -0.833 24.554 1.00 17.84 85 VAL A CA 1
ATOM 692 C C . VAL A 1 87 ? 17.600 -0.345 24.741 1.00 18.16 85 VAL A C 1
ATOM 693 O O . VAL A 1 87 ? 18.139 0.296 23.836 1.00 19.66 85 VAL A O 1
ATOM 697 N N . GLY A 1 88 ? 18.209 -0.601 25.895 1.00 18.78 86 GLY A N 1
ATOM 698 C CA . GLY A 1 88 ? 19.647 -0.295 26.043 1.00 18.17 86 GLY A CA 1
ATOM 699 C C . GLY A 1 88 ? 20.016 0.198 27.417 1.00 18.55 86 GLY A C 1
ATOM 700 O O . GLY A 1 88 ? 19.408 -0.206 28.403 1.00 20.05 86 GLY A O 1
ATOM 701 N N . LEU A 1 89 ? 21.032 1.051 27.475 1.00 19.29 87 LEU A N 1
ATOM 702 C CA . LEU A 1 89 ? 21.602 1.496 28.737 1.00 19.24 87 LEU A CA 1
ATOM 703 C C . LEU A 1 89 ? 21.857 2.990 28.610 1.00 19.47 87 LEU A C 1
ATOM 704 O O . LEU A 1 89 ? 22.148 3.484 27.508 1.00 20.23 87 LEU A O 1
ATOM 709 N N . ASP A 1 90 ? 21.770 3.713 29.728 1.00 19.89 88 ASP A N 1
ATOM 710 C CA . ASP A 1 90 ? 22.044 5.142 29.752 1.00 20.85 88 ASP A CA 1
ATOM 711 C C . ASP A 1 90 ? 22.914 5.439 30.973 1.00 21.41 88 ASP A C 1
ATOM 712 O O . ASP A 1 90 ? 22.542 5.117 32.103 1.00 21.95 88 ASP A O 1
ATOM 717 N N . GLY A 1 91 ? 24.077 6.014 30.726 1.00 21.69 89 GLY A N 1
ATOM 718 C CA . GLY A 1 91 ? 25.040 6.315 31.767 1.00 21.84 89 GLY A CA 1
ATOM 719 C C . GLY A 1 91 ? 24.941 7.682 32.412 1.00 21.96 89 GLY A C 1
ATOM 720 O O . GLY A 1 91 ? 25.914 8.134 33.067 1.00 23.45 89 GLY A O 1
ATOM 721 N N . SER A 1 92 ? 23.807 8.364 32.258 1.00 21.66 90 SER A N 1
ATOM 722 C CA . SER A 1 92 ? 23.645 9.724 32.784 1.00 22.83 90 SER A CA 1
ATOM 723 C C . SER A 1 92 ? 23.628 9.676 34.298 1.00 22.96 90 SER A C 1
ATOM 724 O O . SER A 1 92 ? 23.026 8.784 34.887 1.00 22.34 90 SER A O 1
ATOM 727 N N . PRO A 1 93 ? 24.304 10.639 34.935 1.00 23.66 91 PRO A N 1
ATOM 728 C CA . PRO A 1 93 ? 24.316 10.633 36.392 1.00 25.20 91 PRO A CA 1
ATOM 729 C C . PRO A 1 93 ? 22.926 10.586 37.046 1.00 25.27 91 PRO A C 1
ATOM 730 O O . PRO A 1 93 ? 22.752 9.930 38.075 1.00 26.18 91 PRO A O 1
ATOM 734 N N . SER A 1 94 ? 21.941 11.254 36.463 1.00 27.16 92 SER A N 1
ATOM 735 C CA . SER A 1 94 ? 20.624 11.291 37.078 1.00 27.92 92 SER A CA 1
ATOM 736 C C . SER A 1 94 ? 19.925 9.926 37.099 1.00 28.31 92 SER A C 1
ATOM 737 O O . SER A 1 94 ? 19.005 9.726 37.892 1.00 29.73 92 SER A O 1
ATOM 740 N N . LEU A 1 95 ? 20.359 8.991 36.251 1.00 26.79 93 LEU A N 1
ATOM 741 C CA . LEU A 1 95 ? 19.800 7.635 36.208 1.00 26.37 93 LEU A CA 1
ATOM 742 C C . LEU A 1 95 ? 20.686 6.587 36.885 1.00 25.79 93 LEU A C 1
ATOM 743 O O . LEU A 1 95 ? 20.394 5.398 36.872 1.00 25.92 93 LEU A O 1
ATOM 748 N N . ARG A 1 96 ? 21.775 7.031 37.505 1.00 24.94 94 ARG A N 1
ATOM 749 C CA . ARG A 1 96 ? 22.819 6.120 37.951 1.00 25.05 94 ARG A CA 1
ATOM 750 C C . ARG A 1 96 ? 22.356 5.167 39.070 1.00 24.77 94 ARG A C 1
ATOM 751 O O . ARG A 1 96 ? 22.852 4.042 39.190 1.00 25.81 94 ARG A O 1
ATOM 759 N N . GLY A 1 97 ? 21.422 5.632 39.893 1.00 26.17 95 GLY A N 1
ATOM 760 C CA . GLY A 1 97 ? 20.836 4.801 40.928 1.00 26.80 95 GLY A CA 1
ATOM 761 C C . GLY A 1 97 ? 20.007 3.651 40.379 1.00 27.39 95 GLY A C 1
ATOM 762 O O . GLY A 1 97 ? 19.735 2.678 41.087 1.00 29.10 95 GLY A O 1
ATOM 763 N N . THR A 1 98 ? 19.609 3.752 39.111 1.00 27.34 96 THR A N 1
ATOM 764 C CA . THR A 1 98 ? 18.887 2.667 38.446 1.00 26.95 96 THR A CA 1
ATOM 765 C C . THR A 1 98 ? 19.774 1.718 37.628 1.00 26.79 96 THR A C 1
ATOM 766 O O . THR A 1 98 ? 19.261 0.826 36.940 1.00 26.16 96 THR A O 1
ATOM 770 N N . TRP A 1 99 ? 21.094 1.893 37.712 1.00 26.03 97 TRP A N 1
ATOM 771 C CA . TRP A 1 99 ? 21.999 1.156 36.845 1.00 26.00 97 TRP A CA 1
ATOM 772 C C . TRP A 1 99 ? 21.841 -0.364 36.926 1.00 2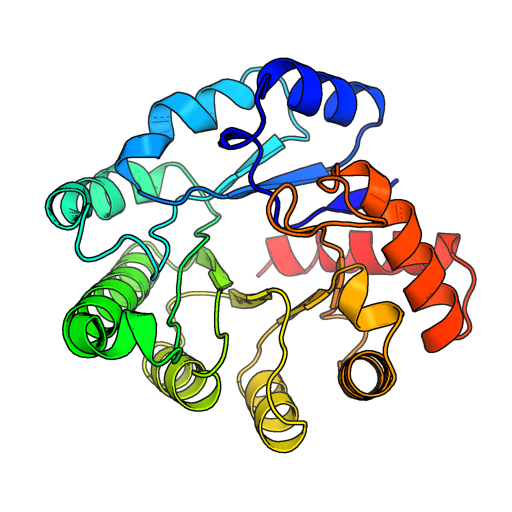5.66 97 TRP A C 1
ATOM 773 O O . TRP A 1 99 ? 21.750 -1.037 35.892 1.00 25.01 97 TRP A O 1
ATOM 784 N N . THR A 1 100 ? 21.829 -0.932 38.139 1.00 26.02 98 THR A N 1
ATOM 785 C CA . THR A 1 100 ? 21.642 -2.382 38.302 1.00 26.89 98 THR A CA 1
ATOM 786 C C . THR A 1 100 ? 20.373 -2.879 37.597 1.00 25.89 98 THR A C 1
ATOM 787 O O . THR A 1 100 ? 20.392 -3.911 36.914 1.00 25.81 98 THR A O 1
ATOM 791 N N . GLN A 1 101 ? 19.293 -2.125 37.752 1.00 25.66 99 GLN A N 1
ATOM 792 C CA . GLN A 1 101 ? 18.018 -2.476 37.111 1.00 25.45 99 GLN A CA 1
ATOM 793 C C . GLN A 1 101 ? 18.103 -2.316 35.589 1.00 24.38 99 GLN A C 1
ATOM 794 O O . GLN A 1 101 ? 17.584 -3.141 34.848 1.00 23.04 99 GLN A O 1
ATOM 800 N N . GLN A 1 102 ? 18.750 -1.251 35.113 1.00 23.48 100 GLN A N 1
ATOM 801 C CA . GLN A 1 102 ? 18.939 -1.108 33.663 1.00 22.96 100 GLN A CA 1
ATOM 802 C C . GLN A 1 102 ? 19.680 -2.305 33.086 1.00 23.17 100 GLN A C 1
ATOM 803 O O . GLN A 1 102 ? 19.312 -2.876 32.072 1.00 21.72 100 GLN A O 1
ATOM 809 N N . PHE A 1 103 ? 20.755 -2.695 33.746 1.00 23.67 101 PHE A N 1
ATOM 810 C CA . PHE A 1 103 ? 21.575 -3.799 33.257 1.00 25.15 101 PHE A CA 1
ATOM 811 C C . PHE A 1 103 ? 20.781 -5.113 33.268 1.00 24.55 101 PHE A C 1
ATOM 812 O O . PHE A 1 103 ? 20.767 -5.860 32.302 1.00 24.81 101 PHE A O 1
ATOM 820 N N . ALA A 1 104 ? 20.079 -5.375 34.370 1.00 24.12 102 ALA A N 1
ATOM 821 C CA . ALA A 1 104 ? 19.256 -6.554 34.490 1.00 23.96 102 ALA A CA 1
ATOM 822 C C . ALA A 1 104 ? 18.229 -6.666 33.368 1.00 23.61 102 ALA A C 1
ATOM 823 O O . ALA A 1 104 ? 18.081 -7.726 32.750 1.00 24.45 102 ALA A O 1
ATOM 825 N N . VAL A 1 105 ? 17.514 -5.567 33.114 1.00 22.63 103 VAL A N 1
ATOM 826 C CA . VAL A 1 105 ? 16.506 -5.567 32.075 1.00 22.03 103 VAL A CA 1
ATOM 827 C C . VAL A 1 105 ? 17.106 -5.776 30.679 1.00 20.53 103 VAL A C 1
ATOM 828 O O . VAL A 1 105 ? 16.590 -6.552 29.873 1.00 21.66 103 VAL A O 1
ATOM 832 N N . PHE A 1 106 ? 18.164 -5.039 30.360 1.00 20.51 104 PHE A N 1
ATOM 833 C CA . PHE A 1 106 ? 18.768 -5.167 29.045 1.00 20.48 104 PHE A CA 1
ATOM 834 C C . PHE A 1 106 ? 19.325 -6.579 28.814 1.00 21.02 104 PHE A C 1
ATOM 835 O O . PHE A 1 106 ? 19.170 -7.167 27.742 1.00 21.40 104 PHE A O 1
ATOM 843 N N . GLN A 1 107 ? 19.963 -7.132 29.837 1.00 22.48 105 GLN A N 1
ATOM 844 C CA . GLN A 1 107 ? 20.495 -8.500 29.711 1.00 23.69 105 GLN A CA 1
ATOM 845 C C . GLN A 1 107 ? 19.354 -9.485 29.491 1.00 23.35 105 GLN A C 1
ATOM 846 O O . GLN A 1 107 ? 19.439 -10.382 28.632 1.00 23.67 105 GLN A O 1
ATOM 852 N N . HIS A 1 108 ? 18.259 -9.308 30.239 1.00 22.94 106 HIS A N 1
ATOM 853 C CA . HIS A 1 108 ? 17.045 -10.134 30.078 1.00 22.87 106 HIS A CA 1
ATOM 854 C C . HIS A 1 108 ? 16.536 -10.044 28.636 1.00 22.76 106 HIS A C 1
ATOM 855 O O . HIS A 1 108 ? 16.222 -11.057 28.001 1.00 22.37 106 HIS A O 1
ATOM 862 N N . ILE A 1 109 ? 16.471 -8.813 28.122 1.00 21.02 107 ILE A N 1
ATOM 863 C CA . ILE A 1 109 ? 15.954 -8.573 26.796 1.00 21.52 107 ILE A CA 1
ATOM 864 C C . ILE A 1 109 ? 16.821 -9.283 25.758 1.00 21.43 107 ILE A C 1
ATOM 865 O O . ILE A 1 109 ? 16.297 -9.952 24.888 1.00 22.00 107 ILE A O 1
ATOM 870 N N . LEU A 1 110 ? 18.136 -9.153 25.868 1.00 21.47 108 LEU A N 1
ATOM 871 C CA . LEU A 1 110 ? 19.033 -9.782 24.904 1.00 22.12 108 LEU A CA 1
ATOM 872 C C . LEU A 1 110 ? 18.906 -11.299 24.948 1.00 23.44 108 LEU A C 1
ATOM 873 O O . LEU A 1 110 ? 18.834 -11.936 23.906 1.00 23.49 108 LEU A O 1
ATOM 878 N N . ARG A 1 111 ? 18.798 -11.853 26.143 1.00 24.09 109 ARG A N 1
ATOM 879 C CA . ARG A 1 111 ? 18.634 -13.293 26.279 1.00 25.69 109 ARG A CA 1
ATOM 880 C C . ARG A 1 111 ? 17.313 -13.792 25.669 1.00 25.60 109 ARG A C 1
ATOM 881 O O . ARG A 1 111 ? 17.306 -14.802 24.957 1.00 26.56 109 ARG A O 1
ATOM 889 N N . ARG A 1 112 ? 16.212 -13.062 25.893 1.00 25.09 110 ARG A N 1
ATOM 890 C CA . ARG A 1 112 ? 14.917 -13.447 25.324 1.00 25.15 110 ARG A CA 1
ATOM 891 C C . ARG A 1 112 ? 14.951 -13.317 23.812 1.00 24.59 110 ARG A C 1
ATOM 892 O O . ARG A 1 112 ? 14.404 -14.163 23.101 1.00 25.14 110 ARG A O 1
ATOM 900 N N . CYS A 1 113 ? 15.640 -12.295 23.295 1.00 24.35 111 CYS A N 1
ATOM 901 C CA . CYS A 1 113 ? 15.805 -12.163 21.849 1.00 24.73 111 CYS A CA 1
ATOM 902 C C . CYS A 1 113 ? 16.522 -13.397 21.299 1.00 26.00 111 CYS A C 1
ATOM 903 O O . CYS A 1 113 ? 16.086 -13.980 20.323 1.00 26.79 111 CYS A O 1
ATOM 906 N N . GLU A 1 114 ? 17.591 -13.813 21.967 1.00 27.37 112 GLU A N 1
ATOM 907 C CA . GLU A 1 114 ? 18.311 -15.027 21.539 1.00 28.59 112 GLU A CA 1
ATOM 908 C C . GLU A 1 114 ? 17.383 -16.246 21.545 1.00 28.86 112 GLU A C 1
ATOM 909 O O . GLU A 1 114 ? 17.353 -17.021 20.562 1.00 28.95 112 GLU A O 1
ATOM 915 N N . ASP A 1 115 ? 16.589 -16.373 22.609 1.00 29.08 113 ASP A N 1
ATOM 916 C CA . ASP A 1 115 ? 15.706 -17.526 22.791 1.00 29.84 113 ASP A CA 1
ATOM 917 C C . ASP A 1 115 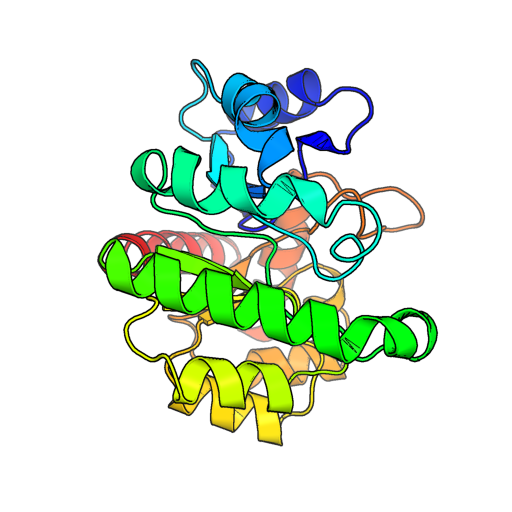? 14.639 -17.613 21.695 1.00 29.82 113 ASP A C 1
ATOM 918 O O . ASP A 1 115 ? 14.165 -18.699 21.370 1.00 30.35 113 ASP A O 1
ATOM 923 N N . HIS A 1 116 ? 14.252 -16.465 21.130 1.00 28.39 114 HIS A N 1
ATOM 924 C CA . HIS A 1 116 ? 13.231 -16.395 20.097 1.00 28.06 114 HIS A CA 1
ATOM 925 C C . HIS A 1 116 ? 13.831 -16.295 18.695 1.00 27.98 114 HIS A C 1
ATOM 926 O O . HIS A 1 116 ? 13.131 -15.972 17.735 1.00 28.50 114 HIS A O 1
ATOM 933 N N . GLY A 1 117 ? 15.129 -16.573 18.583 1.00 28.01 115 GLY A N 1
ATOM 934 C CA . GLY A 1 117 ? 15.801 -16.694 17.288 1.00 27.57 115 GLY A CA 1
ATOM 935 C C . GLY A 1 117 ? 16.428 -15.422 16.741 1.00 27.15 115 GLY A C 1
ATOM 936 O O . GLY A 1 117 ? 16.805 -15.349 15.570 1.00 28.42 115 GLY A O 1
ATOM 937 N N . GLY A 1 118 ? 16.565 -14.417 17.600 1.00 25.53 116 GLY A N 1
ATOM 938 C CA . GLY A 1 118 ? 17.230 -13.170 17.225 1.00 24.75 116 GLY A CA 1
ATOM 939 C C . GLY A 1 118 ? 16.238 -12.130 16.733 1.00 23.49 116 GLY A C 1
ATOM 940 O O . GLY A 1 118 ? 15.205 -12.460 16.161 1.00 23.23 116 GLY A O 1
ATOM 941 N N . ARG A 1 119 ? 16.560 -10.866 16.983 1.00 22.71 117 ARG A N 1
ATOM 942 C CA . ARG A 1 119 ? 15.733 -9.735 16.537 1.00 21.50 117 ARG A CA 1
ATOM 943 C C . ARG A 1 119 ? 16.614 -8.600 16.024 1.00 21.78 117 ARG A C 1
ATOM 944 O O . ARG A 1 119 ? 17.828 -8.550 16.303 1.00 22.47 117 ARG A O 1
ATOM 952 N N . ILE A 1 120 ? 15.999 -7.683 15.294 1.00 19.91 118 ILE A N 1
ATOM 953 C CA . ILE A 1 120 ? 16.616 -6.432 14.886 1.00 20.02 118 ILE A CA 1
ATOM 954 C C . ILE A 1 120 ? 16.392 -5.469 16.055 1.00 19.97 118 ILE A C 1
ATOM 955 O O . ILE A 1 120 ? 15.250 -5.242 16.461 1.00 19.91 118 ILE A O 1
ATOM 960 N N . LEU A 1 121 ? 17.474 -4.938 16.618 1.00 20.08 119 LEU A N 1
ATOM 961 C CA . LEU A 1 121 ? 17.431 -4.165 17.866 1.00 20.77 119 LEU A CA 1
ATOM 962 C C . LEU A 1 121 ? 17.755 -2.705 17.564 1.00 19.49 119 LEU A C 1
ATOM 963 O O . LEU A 1 121 ? 18.757 -2.411 16.888 1.00 20.62 119 LEU A O 1
ATOM 968 N N . SER A 1 122 ? 16.947 -1.781 18.088 1.00 19.04 120 SER A N 1
ATOM 969 C CA . SER A 1 122 ? 17.244 -0.347 18.028 1.00 18.58 120 SER A CA 1
ATOM 970 C C . SER A 1 122 ? 17.617 0.092 19.439 1.00 18.88 120 SER A C 1
ATOM 971 O O . SER A 1 122 ? 16.772 0.127 20.362 1.00 19.11 120 SER A O 1
ATOM 974 N N . ILE A 1 123 ? 18.897 0.402 19.628 1.00 18.89 121 ILE A N 1
ATOM 975 C CA . ILE A 1 123 ? 19.515 0.445 20.941 1.00 18.53 121 ILE A CA 1
ATOM 976 C C . ILE A 1 123 ? 19.986 1.855 21.344 1.00 19.04 121 ILE A C 1
ATOM 977 O O . ILE A 1 123 ? 20.651 2.541 20.570 1.00 20.20 121 ILE A O 1
ATOM 982 N N . HIS A 1 124 ? 19.617 2.229 22.573 1.00 18.91 122 HIS A N 1
ATOM 983 C CA . HIS A 1 124 ? 20.067 3.425 23.295 1.00 18.42 122 HIS A CA 1
ATOM 984 C C . HIS A 1 124 ? 21.394 3.129 23.968 1.00 18.52 122 HIS A C 1
ATOM 985 O O . HIS A 1 124 ? 21.532 2.090 24.623 1.00 18.90 122 HIS A O 1
ATOM 992 N N . SER A 1 125 ? 22.371 4.026 23.820 1.00 20.01 123 SER A N 1
ATOM 993 C CA . SER A 1 125 ? 23.674 3.817 24.439 1.00 20.27 123 SER A CA 1
ATOM 994 C C . SER A 1 125 ? 24.276 5.059 25.055 1.00 20.51 123 SER A C 1
ATOM 995 O O . SER A 1 125 ? 25.458 5.042 25.387 1.00 21.29 123 SER A O 1
ATOM 998 N N . ARG A 1 126 ? 23.505 6.137 25.180 1.00 20.39 124 ARG A N 1
ATOM 999 C CA . ARG A 1 126 ? 24.044 7.410 25.660 1.00 20.70 124 ARG A CA 1
ATOM 1000 C C . ARG A 1 126 ? 24.832 7.268 26.963 1.00 20.39 124 ARG A C 1
ATOM 1001 O O . ARG A 1 126 ? 24.323 6.798 27.992 1.00 21.23 124 ARG A O 1
ATOM 1009 N N . ARG A 1 127 ? 26.101 7.680 26.894 1.00 20.98 125 ARG A N 1
ATOM 1010 C CA . ARG A 1 127 ? 27.000 7.644 28.054 1.00 20.77 125 ARG A CA 1
ATOM 1011 C C . ARG A 1 127 ? 27.267 6.248 28.630 1.00 21.43 125 ARG A C 1
ATOM 1012 O O . ARG A 1 127 ? 27.725 6.116 29.760 1.00 21.02 125 ARG A O 1
ATOM 1020 N N . ALA A 1 128 ? 27.005 5.215 27.837 1.00 20.44 126 ALA A N 1
ATOM 1021 C CA . ALA A 1 128 ? 27.129 3.828 28.236 1.00 20.60 126 ALA A CA 1
ATOM 1022 C C . ALA A 1 128 ? 27.533 2.949 27.057 1.00 20.90 126 ALA A C 1
ATOM 1023 O O . ALA A 1 128 ? 27.224 1.777 27.008 1.00 20.68 126 ALA A O 1
ATOM 1025 N N . GLU A 1 129 ? 28.273 3.537 26.118 1.00 21.39 127 GLU A N 1
ATOM 1026 C CA . GLU A 1 129 ? 28.576 2.873 24.876 1.00 22.07 127 GLU A CA 1
ATOM 1027 C C . GLU A 1 129 ? 29.415 1.613 25.118 1.00 21.90 127 GLU A C 1
ATOM 1028 O O . GLU A 1 129 ? 29.094 0.537 24.577 1.00 21.40 127 GLU A O 1
ATOM 1034 N N . SER A 1 130 ? 30.478 1.735 25.924 1.00 21.65 128 SER A N 1
ATOM 1035 C CA . SER A 1 130 ? 31.313 0.574 26.205 1.00 22.48 128 SER A CA 1
ATOM 1036 C C . SER A 1 130 ? 30.545 -0.546 26.904 1.00 22.49 128 SER A C 1
ATOM 1037 O O . SER A 1 130 ? 30.754 -1.722 26.615 1.00 23.11 128 SER A O 1
ATOM 1040 N N . GLU A 1 131 ? 29.612 -0.175 27.790 1.00 22.01 129 GLU A N 1
ATOM 1041 C CA . GLU A 1 131 ? 28.839 -1.174 28.520 1.00 21.42 129 GLU A CA 1
ATOM 1042 C C . GLU A 1 131 ? 27.833 -1.850 27.598 1.00 21.22 129 GLU A C 1
ATOM 1043 O O . GLU A 1 131 ? 27.634 -3.048 27.667 1.00 22.43 129 GLU A O 1
ATOM 1049 N N . VAL A 1 132 ? 27.219 -1.070 26.718 1.00 20.58 130 VAL A N 1
ATOM 1050 C CA . VAL A 1 132 ? 26.321 -1.658 25.707 1.00 20.98 130 VAL A CA 1
ATOM 1051 C C . VAL A 1 132 ? 27.084 -2.661 24.827 1.00 21.22 130 VAL A C 1
ATOM 1052 O O . VAL A 1 132 ? 26.621 -3.772 24.590 1.00 19.82 130 VAL A O 1
ATOM 1056 N N . LEU A 1 133 ? 28.280 -2.264 24.392 1.00 20.71 131 LEU A N 1
ATOM 1057 C CA . LEU A 1 133 ? 29.079 -3.151 23.556 1.00 22.07 131 LEU A CA 1
ATOM 1058 C C . LEU A 1 133 ? 29.501 -4.415 24.298 1.00 22.92 131 LEU A C 1
ATOM 1059 O O . LEU A 1 133 ? 29.507 -5.496 23.713 1.00 23.75 131 LEU A O 1
ATOM 1064 N N . ASN A 1 134 ? 29.825 -4.307 25.581 1.00 22.95 132 ASN A N 1
ATOM 1065 C CA . ASN A 1 134 ? 30.145 -5.503 26.387 1.00 23.47 132 ASN A CA 1
ATOM 1066 C C . ASN A 1 134 ? 28.948 -6.452 26.401 1.00 24.19 132 ASN A C 1
ATOM 1067 O O . ASN A 1 134 ? 29.078 -7.676 26.223 1.00 24.09 132 ASN A O 1
ATOM 1072 N N . CYS A 1 135 ? 27.749 -5.883 26.545 1.00 23.82 133 CYS A N 1
ATOM 1073 C CA . CYS A 1 135 ? 26.526 -6.708 26.571 1.00 24.41 133 CYS A CA 1
ATOM 1074 C C . CYS A 1 135 ? 26.289 -7.386 25.237 1.00 24.11 133 CYS A C 1
ATOM 1075 O O . CYS A 1 135 ? 25.886 -8.524 25.204 1.00 23.56 133 CYS A O 1
ATOM 1078 N N . LEU A 1 136 ? 26.494 -6.663 24.145 1.00 23.96 134 LEU A N 1
ATOM 1079 C CA . LEU A 1 136 ? 26.270 -7.216 22.815 1.00 24.63 134 LEU A CA 1
ATOM 1080 C C . LEU A 1 136 ? 27.311 -8.295 22.525 1.00 25.78 134 LEU A C 1
ATOM 1081 O O . LEU A 1 136 ? 26.985 -9.321 21.933 1.00 26.83 134 LEU A O 1
ATOM 1086 N N . GLU A 1 137 ? 28.548 -8.041 22.930 1.00 26.29 135 GLU A N 1
ATOM 1087 C CA . GLU A 1 137 ? 29.616 -9.039 22.720 1.00 27.74 135 GLU A CA 1
ATOM 1088 C C . GLU A 1 137 ? 29.308 -10.331 23.477 1.00 28.30 135 GLU A C 1
ATOM 1089 O O . GLU A 1 137 ? 29.614 -11.429 22.996 1.00 30.01 135 GLU A O 1
ATOM 1095 N N . ALA A 1 138 ? 28.694 -10.203 24.649 1.00 28.66 136 ALA A N 1
ATOM 1096 C CA . ALA A 1 138 ? 28.341 -11.342 25.490 1.00 28.64 136 ALA A CA 1
ATOM 1097 C C . ALA A 1 138 ? 27.100 -12.090 24.998 1.00 29.56 136 ALA A C 1
ATOM 1098 O O . ALA A 1 138 ? 26.841 -13.226 25.410 1.00 30.05 136 ALA A O 1
ATOM 1100 N N . ASN A 1 139 ? 26.332 -11.441 24.121 1.00 29.19 137 ASN A N 1
ATOM 1101 C CA . ASN A 1 139 ? 25.073 -11.974 23.619 1.00 29.93 137 ASN A CA 1
ATOM 1102 C C . ASN A 1 139 ? 24.983 -11.821 22.103 1.00 30.49 137 ASN A C 1
ATOM 1103 O O . ASN A 1 139 ? 24.071 -11.157 21.617 1.00 29.45 137 ASN A O 1
ATOM 1108 N N . PRO A 1 140 ? 25.925 -12.431 21.336 1.00 31.60 138 PRO A N 1
ATOM 1109 C CA . PRO A 1 140 ? 25.965 -12.243 19.885 1.00 32.18 138 PRO A CA 1
ATOM 1110 C C . PRO A 1 140 ? 24.786 -12.852 19.135 1.00 31.99 138 PRO A C 1
ATOM 1111 O O . PRO A 1 140 ? 24.511 -12.429 18.022 1.00 34.68 138 PRO A O 1
ATOM 1115 N N . ARG A 1 141 ? 24.064 -13.786 19.744 1.00 31.02 139 ARG A N 1
ATOM 1116 C CA . ARG A 1 141 ? 22.922 -14.407 19.075 1.00 30.51 139 ARG A CA 1
ATOM 1117 C C . ARG A 1 141 ? 21.591 -13.680 19.335 1.00 28.69 139 ARG A C 1
ATOM 1118 O O . ARG A 1 141 ? 20.539 -14.153 18.914 1.00 28.01 139 ARG A O 1
ATOM 1126 N N . SER A 1 142 ? 21.655 -12.521 19.993 1.00 26.83 140 SER A N 1
ATOM 1127 C CA . SER A 1 142 ? 20.453 -11.713 20.247 1.00 26.11 140 SER A CA 1
ATOM 1128 C C . SER A 1 142 ? 19.899 -11.068 18.974 1.00 25.47 140 SER A C 1
ATOM 1129 O O . SER A 1 142 ? 18.723 -10.670 18.923 1.00 24.32 140 SER A O 1
ATOM 1132 N N . GLY A 1 143 ? 20.735 -10.959 17.953 1.00 25.01 141 GLY A N 1
ATOM 1133 C CA . GLY A 1 143 ? 20.314 -10.497 16.648 1.00 24.64 141 GLY A CA 1
ATOM 1134 C C . GLY A 1 143 ? 21.215 -9.416 16.105 1.00 24.50 141 GLY A C 1
ATOM 1135 O O . GLY A 1 143 ? 22.429 -9.433 16.346 1.00 25.82 141 GLY A O 1
ATOM 1136 N N . THR A 1 144 ? 20.639 -8.491 15.337 1.00 22.41 142 THR A N 1
ATOM 1137 C CA . THR A 1 144 ? 21.389 -7.436 14.653 1.00 22.89 142 THR A CA 1
ATOM 1138 C C . THR A 1 144 ? 21.219 -6.127 15.401 1.00 21.90 142 THR A C 1
ATOM 1139 O O . THR A 1 144 ? 20.099 -5.602 15.457 1.00 20.98 142 THR A O 1
ATOM 1143 N N . PRO A 1 145 ? 22.294 -5.603 16.005 1.00 21.12 143 PRO A N 1
ATOM 1144 C CA . PRO A 1 145 ? 22.164 -4.402 16.820 1.00 21.94 143 PRO A CA 1
ATOM 1145 C C . PRO A 1 145 ? 22.332 -3.137 16.027 1.00 21.00 143 PRO A C 1
ATOM 1146 O O . PRO A 1 145 ? 23.343 -2.949 15.335 1.00 22.49 143 PRO A O 1
ATOM 1150 N N . ILE A 1 146 ? 21.357 -2.243 16.114 1.00 19.98 144 ILE A N 1
ATOM 1151 C CA . ILE A 1 146 ? 21.494 -0.922 15.548 1.00 19.25 144 ILE A CA 1
ATOM 1152 C C . ILE A 1 146 ? 21.711 0.060 16.676 1.00 19.88 144 ILE A C 1
ATOM 1153 O O . ILE A 1 146 ? 20.865 0.180 17.576 1.00 20.35 144 ILE A O 1
ATOM 1158 N N . LEU A 1 147 ? 22.812 0.790 16.632 1.00 19.64 145 LEU A N 1
ATOM 1159 C CA . LEU A 1 147 ? 23.040 1.805 17.617 1.00 19.70 145 LEU A CA 1
ATOM 1160 C C . LEU A 1 147 ? 22.386 3.073 17.140 1.00 19.83 145 LEU A C 1
ATOM 1161 O O . LEU A 1 147 ? 22.791 3.696 16.158 1.00 20.56 145 LEU A O 1
ATOM 1166 N N . HIS A 1 148 ? 21.331 3.463 17.850 1.00 20.05 146 HIS A N 1
ATOM 1167 C CA . HIS A 1 148 ? 20.559 4.650 17.500 1.00 20.04 146 HIS A CA 1
ATOM 1168 C C . HIS A 1 148 ? 21.210 5.897 18.129 1.00 21.26 146 HIS A C 1
ATOM 1169 O O . HIS A 1 148 ? 21.624 5.876 19.288 1.00 20.80 146 HIS A O 1
ATOM 1176 N N . TRP A 1 149 ? 21.356 6.940 17.316 1.00 22.13 147 TRP A N 1
ATOM 1177 C CA . TRP A 1 149 ? 21.953 8.217 17.728 1.00 22.83 147 TRP A CA 1
ATOM 1178 C C . TRP A 1 149 ? 23.237 8.009 18.541 1.00 23.96 147 TRP A C 1
ATOM 1179 O O . TRP A 1 149 ? 23.362 8.479 19.680 1.00 23.59 147 TRP A O 1
ATOM 1190 N N . TYR A 1 150 ? 24.175 7.289 17.951 1.00 23.85 148 TYR A N 1
ATOM 1191 C CA . TYR A 1 150 ? 25.454 7.030 18.592 1.00 24.27 148 TYR A CA 1
ATOM 1192 C C . TYR A 1 150 ? 26.212 8.342 18.858 1.00 25.04 148 TYR A C 1
ATOM 1193 O O . TYR A 1 150 ? 26.359 9.175 17.968 1.00 26.17 148 TYR A O 1
ATOM 1202 N N . SER A 1 151 ? 26.670 8.525 20.099 1.00 25.33 149 SER A N 1
ATOM 1203 C CA . SER A 1 151 ? 27.345 9.768 20.502 1.00 26.80 149 SER A CA 1
ATOM 1204 C C . SER A 1 151 ? 28.583 9.498 21.356 1.00 26.79 149 SER A C 1
ATOM 1205 O O . SER A 1 151 ? 29.034 10.381 22.102 1.00 28.19 149 SER A O 1
ATOM 1208 N N . GLY A 1 152 ? 29.121 8.292 21.253 1.00 26.85 150 GLY A N 1
ATOM 1209 C CA . GLY A 1 152 ? 30.320 7.904 21.979 1.00 27.12 150 GLY A CA 1
ATOM 1210 C C . GLY A 1 152 ? 31.567 8.275 21.201 1.00 27.35 150 GLY A C 1
ATOM 1211 O O . GLY A 1 152 ? 31.520 9.060 20.248 1.00 27.13 150 GLY A O 1
ATOM 1212 N N . SER A 1 153 ? 32.689 7.707 21.622 1.00 27.46 151 SER A N 1
ATOM 1213 C CA . SER A 1 153 ? 33.987 8.040 21.035 1.00 27.65 151 SER A CA 1
ATOM 1214 C C . SER A 1 153 ? 34.185 7.318 19.721 1.00 28.60 151 SER A C 1
ATOM 1215 O O . SER A 1 153 ? 33.505 6.345 19.422 1.00 27.94 151 SER A O 1
ATOM 1218 N N . VAL A 1 154 ? 35.153 7.773 18.940 1.00 28.75 152 VAL A N 1
ATOM 1219 C CA . VAL A 1 154 ? 35.516 7.061 17.710 1.00 29.71 152 VAL A CA 1
ATOM 1220 C C . VAL A 1 154 ? 36.159 5.714 18.005 1.00 29.11 152 VAL A C 1
ATOM 1221 O O . VAL A 1 154 ? 35.953 4.765 17.252 1.00 29.41 152 VAL A O 1
ATOM 1225 N N . THR A 1 155 ? 36.938 5.637 19.087 1.00 29.93 153 THR A N 1
ATOM 1226 C CA . THR A 1 155 ? 37.463 4.366 19.556 1.00 30.51 153 THR A CA 1
ATOM 1227 C C . THR A 1 155 ? 36.352 3.346 19.775 1.00 29.03 153 THR A C 1
ATOM 1228 O O . THR A 1 155 ? 36.443 2.206 19.335 1.00 29.53 153 THR A O 1
ATOM 1232 N N . GLU A 1 156 ? 35.311 3.752 20.488 1.00 28.28 154 GLU A N 1
ATOM 1233 C CA . GLU A 1 156 ? 34.190 2.848 20.735 1.00 27.62 154 GLU A CA 1
ATOM 1234 C C . GLU A 1 156 ? 33.401 2.515 19.458 1.00 26.70 154 GLU A C 1
ATOM 1235 O O . GLU A 1 156 ? 32.871 1.401 19.329 1.00 26.48 154 GLU A O 1
ATOM 1241 N N . LEU A 1 157 ? 33.321 3.471 18.541 1.00 27.11 155 LEU A N 1
ATOM 1242 C CA . LEU A 1 157 ? 32.644 3.269 17.264 1.00 27.28 155 LEU A CA 1
ATOM 1243 C C . LEU A 1 157 ? 33.362 2.191 16.452 1.00 27.69 155 LEU A C 1
ATOM 1244 O O . LEU A 1 157 ? 32.722 1.297 15.882 1.00 26.45 155 LEU A O 1
ATOM 1249 N N . ARG A 1 158 ? 34.699 2.263 16.414 1.00 28.25 156 ARG A N 1
ATOM 1250 C CA . ARG A 1 158 ? 35.485 1.254 15.713 1.00 28.43 156 ARG A CA 1
ATOM 1251 C C . ARG A 1 158 ? 35.178 -0.118 16.291 1.00 27.52 156 ARG A C 1
ATOM 1252 O O . ARG A 1 158 ? 34.987 -1.076 15.565 1.00 28.50 156 ARG A O 1
ATOM 1254 N N . ARG A 1 159 ? 35.072 -0.207 17.612 1.00 27.10 157 ARG A N 1
ATOM 1255 C CA . ARG A 1 159 ? 34.728 -1.475 18.245 1.00 25.47 157 ARG A CA 1
ATOM 1256 C C . ARG A 1 159 ? 33.306 -1.941 17.881 1.00 25.08 157 ARG A C 1
ATOM 1257 O O . ARG A 1 159 ? 33.072 -3.126 17.623 1.00 24.42 157 ARG A O 1
ATOM 1265 N N . ALA A 1 160 ? 32.353 -1.017 17.915 1.00 24.51 158 ALA A N 1
ATOM 1266 C CA . ALA A 1 160 ? 30.992 -1.365 17.525 1.00 24.32 158 ALA A CA 1
ATOM 1267 C C . ALA A 1 160 ? 30.933 -1.929 16.101 1.00 24.19 158 ALA A C 1
ATOM 1268 O O . ALA A 1 160 ? 30.261 -2.922 15.839 1.00 24.39 158 ALA A O 1
ATOM 1270 N N . ILE A 1 161 ? 31.644 -1.274 15.189 1.00 25.59 159 ILE A N 1
ATOM 1271 C CA . ILE A 1 161 ? 31.692 -1.754 13.805 1.00 26.29 159 ILE A CA 1
ATOM 1272 C C . ILE A 1 161 ? 32.212 -3.195 13.775 1.00 27.18 159 ILE A C 1
ATOM 1273 O O . ILE A 1 161 ? 31.608 -4.080 13.164 1.00 27.28 159 ILE A O 1
ATOM 1278 N N . SER A 1 162 ? 33.300 -3.431 14.503 1.00 27.63 160 SER A N 1
ATOM 1279 C CA . SER A 1 162 ? 33.899 -4.770 14.613 1.00 28.74 160 SER A CA 1
ATOM 1280 C C . SER A 1 162 ? 32.960 -5.849 15.168 1.00 28.86 160 SER A C 1
ATOM 1281 O O . SER A 1 162 ? 33.061 -7.028 14.807 1.00 29.56 160 SER A O 1
ATOM 1284 N N . LEU A 1 163 ? 32.043 -5.446 16.050 1.00 27.91 161 LEU A N 1
ATOM 1285 C CA . LEU A 1 163 ? 31.040 -6.324 16.630 1.00 28.12 161 LEU A CA 1
ATOM 1286 C C . LEU A 1 163 ? 29.791 -6.517 15.745 1.00 28.02 161 LEU A C 1
ATOM 1287 O O . LEU A 1 163 ? 28.835 -7.202 16.145 1.00 29.75 161 LEU A O 1
ATOM 1292 N N . GLY A 1 164 ? 29.788 -5.917 14.564 1.00 28.08 162 GLY A N 1
ATOM 1293 C CA . GLY A 1 164 ? 28.680 -6.080 13.623 1.00 27.23 162 GLY A CA 1
ATOM 1294 C C . GLY A 1 164 ? 27.511 -5.134 13.843 1.00 26.38 162 GLY A C 1
ATOM 1295 O O . GLY A 1 164 ? 26.384 -5.416 13.380 1.00 26.97 162 GLY A O 1
ATOM 1296 N N . CYS A 1 165 ? 27.751 -4.014 14.529 1.00 24.69 163 CYS A N 1
ATOM 1297 C CA . CYS A 1 165 ? 26.678 -3.035 14.739 1.00 24.01 163 CYS A CA 1
ATOM 1298 C C . CYS A 1 165 ? 26.379 -2.284 13.468 1.00 23.51 163 CYS A C 1
ATOM 1299 O O . CYS A 1 165 ? 27.268 -2.054 12.618 1.00 23.62 163 CYS A O 1
ATOM 1302 N N . TRP A 1 166 ? 25.099 -1.916 13.341 1.00 22.10 164 TRP A N 1
ATOM 1303 C CA . TRP A 1 166 ? 24.619 -0.924 12.391 1.00 21.92 164 TRP A CA 1
ATOM 1304 C C . TRP A 1 166 ? 24.356 0.384 13.132 1.00 20.60 164 TRP A C 1
ATOM 1305 O O . TRP A 1 166 ? 24.464 0.413 14.355 1.00 20.77 164 TRP A O 1
ATOM 1316 N N . PHE A 1 167 ? 24.009 1.452 12.413 1.00 20.59 165 PHE A N 1
ATOM 1317 C CA . PHE A 1 167 ? 23.840 2.770 12.983 1.00 20.61 165 PHE A CA 1
ATOM 1318 C C . PHE A 1 167 ? 22.680 3.479 12.357 1.00 20.92 165 PHE A C 1
ATOM 1319 O O . PHE A 1 167 ? 22.573 3.492 11.139 1.00 21.54 165 PHE A O 1
ATOM 1327 N N . SER A 1 168 ? 21.818 4.087 13.174 1.00 20.36 166 SER A N 1
ATOM 1328 C CA . SER A 1 168 ? 20.823 4.984 12.652 1.00 20.19 166 SER A CA 1
ATOM 1329 C C . SER A 1 168 ? 21.173 6.386 13.111 1.00 20.30 166 SER A C 1
ATOM 1330 O O . SER A 1 168 ? 21.405 6.641 14.282 1.00 21.42 166 SER A O 1
ATOM 1333 N N . VAL A 1 169 ? 21.259 7.286 12.144 1.00 21.19 167 VAL A N 1
ATOM 1334 C CA . VAL A 1 169 ? 21.807 8.605 12.374 1.00 22.14 167 VAL A CA 1
ATOM 1335 C C . VAL A 1 169 ? 20.726 9.629 12.111 1.00 22.68 167 VAL A C 1
ATOM 1336 O O . VAL A 1 169 ? 19.887 9.449 11.210 1.00 21.80 167 VAL A O 1
ATOM 1340 N N . GLY A 1 170 ? 20.734 10.687 12.912 1.00 23.00 168 GLY A N 1
ATOM 1341 C CA . GLY A 1 170 ? 19.703 11.696 12.902 1.00 25.03 168 GLY A CA 1
ATOM 1342 C C . GLY A 1 170 ? 20.175 13.089 12.565 1.00 26.72 168 GLY A C 1
ATOM 1343 O O . GLY A 1 170 ? 21.347 13.299 12.224 1.00 26.45 168 GLY A O 1
ATOM 1344 N N . PRO A 1 171 ? 19.272 14.066 12.668 1.00 28.08 169 PRO A N 1
ATOM 1345 C CA . PRO A 1 171 ? 19.585 15.447 12.288 1.00 30.36 169 PRO A CA 1
ATOM 1346 C C . PRO A 1 171 ? 20.770 16.081 13.017 1.00 32.09 169 PRO A C 1
ATOM 1347 O O . PRO A 1 171 ? 21.532 16.839 12.403 1.00 33.40 169 PRO A O 1
ATOM 1351 N N . THR A 1 172 ? 20.937 15.793 14.305 1.00 33.54 170 THR A N 1
ATOM 1352 C CA . THR A 1 172 ? 22.007 16.442 15.073 1.00 34.61 170 THR A CA 1
ATOM 1353 C C . THR A 1 172 ? 23.367 15.905 14.627 1.00 34.54 170 THR A C 1
ATOM 1354 O O . THR A 1 172 ? 24.326 16.666 14.500 1.00 35.40 170 THR A O 1
ATOM 1358 N N . MET A 1 173 ? 23.440 14.611 14.338 1.00 33.49 171 MET A N 1
ATOM 1359 C CA . MET A 1 173 ? 24.689 13.978 13.927 1.00 33.08 171 MET A CA 1
ATOM 1360 C C . MET A 1 173 ? 25.242 14.503 12.597 1.00 33.23 171 MET A C 1
ATOM 1361 O O . MET A 1 173 ? 26.460 14.647 12.456 1.00 33.54 171 MET A O 1
ATOM 1366 N N . VAL A 1 174 ? 24.378 14.774 11.623 1.00 34.03 172 VAL A N 1
ATOM 1367 C CA . VAL A 1 174 ? 24.850 15.242 10.316 1.00 34.23 172 VAL A CA 1
ATOM 1368 C C . VAL A 1 174 ? 25.212 16.731 10.298 1.00 35.80 172 VAL A C 1
ATOM 1369 O O . VAL A 1 174 ? 25.845 17.184 9.345 1.00 35.56 172 VAL A O 1
ATOM 1373 N N . ARG A 1 175 ? 24.826 17.463 11.343 1.00 36.62 173 ARG A N 1
ATOM 1374 C CA . ARG A 1 175 ? 25.024 18.919 11.439 1.00 38.16 173 ARG A CA 1
ATOM 1375 C C . ARG A 1 175 ? 26.119 19.341 12.434 1.00 38.77 173 ARG A C 1
ATOM 1376 O O . ARG A 1 175 ? 26.298 20.546 12.677 1.00 40.58 173 ARG A O 1
ATOM 1378 N N . THR A 1 176 ? 26.831 18.380 13.031 1.00 39.06 174 THR A N 1
ATOM 1379 C CA . THR A 1 176 ? 27.905 18.679 13.991 1.00 38.80 174 THR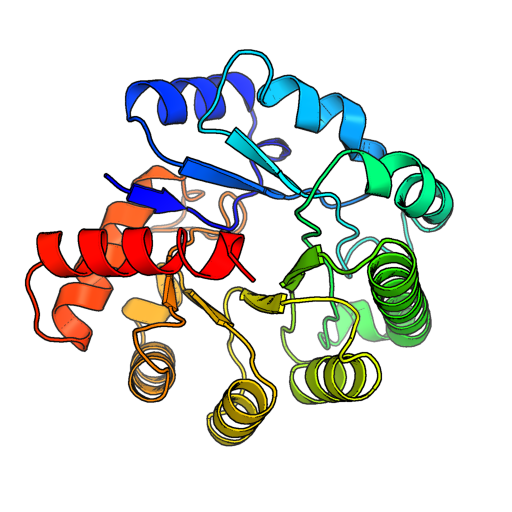 A CA 1
ATOM 1380 C C . THR A 1 176 ? 29.239 18.095 13.531 1.00 38.46 174 THR A C 1
ATOM 1381 O O . THR A 1 176 ? 29.272 17.113 12.786 1.00 37.65 174 THR A O 1
ATOM 1385 N N . GLN A 1 177 ? 30.340 18.710 13.981 1.00 38.13 175 GLN A N 1
ATOM 1386 C CA . GLN A 1 177 ? 31.687 18.236 13.651 1.00 37.44 175 GLN A CA 1
ATOM 1387 C C . GLN A 1 177 ? 31.922 16.815 14.137 1.00 36.76 175 GLN A C 1
ATOM 1388 O O . GLN A 1 177 ? 32.297 15.952 13.347 1.00 37.20 175 GLN A O 1
ATOM 1390 N N . LYS A 1 178 ? 31.676 16.568 15.425 1.00 35.94 176 LYS A N 1
ATOM 1391 C CA . LYS A 1 178 ? 31.893 15.243 16.006 1.00 34.93 176 LYS A CA 1
ATOM 1392 C C . LYS A 1 178 ? 30.988 14.184 15.361 1.00 33.63 176 LYS A C 1
ATOM 1393 O O . LYS A 1 178 ? 31.415 13.050 15.136 1.00 33.30 176 LYS A O 1
ATOM 1395 N N . GLY A 1 179 ? 29.752 14.561 15.064 1.00 32.63 177 GLY A N 1
ATOM 1396 C CA . GLY A 1 179 ? 28.797 13.649 14.406 1.00 32.00 177 GLY A CA 1
ATOM 1397 C C . GLY A 1 179 ? 29.215 13.289 12.990 1.00 31.71 177 GLY A C 1
ATOM 1398 O O . GLY A 1 179 ? 29.189 12.112 12.588 1.00 30.57 177 GLY A O 1
ATOM 1399 N N . ALA A 1 180 ? 29.640 14.299 12.227 1.00 32.23 178 ALA A N 1
ATOM 1400 C CA . ALA A 1 180 ? 30.111 14.071 10.862 1.00 31.96 178 ALA A CA 1
ATOM 1401 C C . ALA A 1 180 ? 31.353 13.196 10.861 1.00 31.65 178 ALA A C 1
ATOM 1402 O O . ALA A 1 180 ? 31.522 12.332 9.990 1.00 31.57 178 ALA A O 1
ATOM 1404 N N . ALA A 1 181 ? 32.216 13.390 11.859 1.00 31.67 179 ALA A N 1
ATOM 1405 C CA . ALA A 1 181 ? 33.402 12.561 12.002 1.00 31.02 179 ALA A CA 1
ATOM 1406 C C . ALA A 1 181 ? 33.058 11.115 12.330 1.00 30.01 179 ALA A C 1
ATOM 1407 O O . ALA A 1 181 ? 33.691 10.191 11.829 1.00 31.11 179 ALA A O 1
ATOM 1409 N N . LEU A 1 182 ? 32.062 10.914 13.184 1.00 29.92 180 LEU A N 1
ATOM 1410 C CA . LEU A 1 182 ? 31.599 9.564 13.476 1.00 28.85 180 LEU A CA 1
ATOM 1411 C C . LEU A 1 182 ? 31.033 8.902 12.206 1.00 27.65 180 LEU A C 1
ATOM 1412 O O . LEU A 1 182 ? 31.356 7.780 11.877 1.00 28.00 180 LEU A O 1
ATOM 1417 N N . ILE A 1 183 ? 30.187 9.628 11.492 1.00 28.04 181 ILE A N 1
ATOM 1418 C CA . ILE A 1 183 ? 29.595 9.114 10.241 1.00 28.49 181 ILE A CA 1
ATOM 1419 C C . ILE A 1 183 ? 30.658 8.702 9.215 1.00 29.18 181 ILE A C 1
ATOM 1420 O O . ILE A 1 183 ? 30.549 7.649 8.595 1.00 29.66 181 ILE A O 1
ATOM 1425 N N . ARG A 1 184 ? 31.726 9.496 9.085 1.00 31.06 182 ARG A N 1
ATOM 1426 C CA . ARG A 1 184 ? 32.806 9.142 8.151 1.00 31.95 182 ARG A CA 1
ATOM 1427 C C . ARG A 1 184 ? 33.503 7.800 8.447 1.00 32.21 182 ARG A C 1
ATOM 1428 O O . ARG A 1 184 ? 34.007 7.143 7.522 1.00 32.94 182 ARG A O 1
ATOM 1436 N N . SER A 1 185 ? 33.512 7.372 9.712 1.00 31.76 183 SER A N 1
ATOM 1437 C CA . SER A 1 185 ? 34.065 6.065 10.082 1.00 31.52 183 SER A CA 1
ATOM 1438 C C . SER A 1 185 ? 33.122 4.856 9.891 1.00 30.02 183 SER A C 1
ATOM 1439 O O . SER A 1 185 ? 33.556 3.692 9.933 1.00 30.28 183 SER A O 1
ATOM 1442 N N . MET A 1 186 ? 31.849 5.135 9.630 1.00 28.74 184 MET A N 1
ATOM 1443 C CA . MET A 1 186 ? 30.847 4.087 9.496 1.00 27.91 184 MET A CA 1
ATOM 1444 C C . MET A 1 186 ? 30.844 3.524 8.076 1.00 27.31 184 MET A C 1
ATOM 1445 O O . MET A 1 186 ? 30.870 4.294 7.110 1.00 28.80 184 MET A O 1
ATOM 1450 N N . PRO A 1 187 ? 30.795 2.182 7.937 1.00 27.00 185 PRO A N 1
ATOM 1451 C CA . PRO A 1 187 ? 30.585 1.626 6.609 1.00 26.27 185 PRO A CA 1
ATOM 1452 C C . PRO A 1 187 ? 29.229 2.088 6.073 1.00 26.43 185 PRO A C 1
ATOM 1453 O O . PRO A 1 187 ? 28.215 2.029 6.796 1.00 25.55 185 PRO A O 1
ATOM 1457 N N . ARG A 1 188 ? 29.200 2.552 4.828 1.00 25.38 186 ARG A N 1
ATOM 1458 C CA . ARG A 1 188 ? 27.968 3.125 4.281 1.00 25.80 186 ARG A CA 1
ATOM 1459 C C . ARG A 1 188 ? 26.869 2.101 4.160 1.00 25.07 186 ARG A C 1
ATOM 1460 O O . ARG A 1 188 ? 25.697 2.487 4.161 1.00 25.85 186 ARG A O 1
ATOM 1468 N N . ASP A 1 189 ? 27.226 0.822 4.050 1.00 24.59 187 ASP A N 1
ATOM 1469 C CA . ASP A 1 189 ? 26.239 -0.262 3.941 1.00 24.85 187 ASP A CA 1
ATOM 1470 C C . ASP A 1 189 ? 25.614 -0.665 5.290 1.00 24.25 187 ASP A C 1
ATOM 1471 O O . ASP A 1 189 ? 24.827 -1.613 5.338 1.00 24.72 187 ASP A O 1
ATOM 1476 N N . ARG A 1 190 ? 25.948 0.073 6.355 1.00 24.44 188 ARG A N 1
ATOM 1477 C CA . ARG A 1 190 ? 25.330 -0.152 7.678 1.00 24.25 188 ARG A CA 1
ATOM 1478 C C . ARG A 1 190 ? 24.727 1.122 8.276 1.00 23.96 188 ARG A C 1
ATOM 1479 O O . ARG A 1 190 ? 24.443 1.173 9.487 1.00 23.77 188 ARG A O 1
ATOM 1487 N N . VAL A 1 191 ? 24.488 2.125 7.437 1.00 22.98 189 VAL A N 1
ATOM 1488 C CA . VAL A 1 191 ? 23.927 3.404 7.853 1.00 22.70 189 VAL A CA 1
ATOM 1489 C C . VAL A 1 191 ? 22.440 3.502 7.499 1.00 22.59 189 VAL A C 1
ATOM 1490 O O . VAL A 1 191 ? 22.035 3.271 6.363 1.00 22.55 189 VAL A O 1
ATOM 1494 N N . LEU A 1 192 ? 21.638 3.802 8.523 1.00 22.47 190 LEU A N 1
ATOM 1495 C CA . LEU A 1 192 ? 20.205 4.063 8.380 1.00 21.17 190 LEU A CA 1
ATOM 1496 C C . LEU A 1 192 ? 19.973 5.479 8.865 1.00 21.76 190 LEU A C 1
ATOM 1497 O O . LEU A 1 192 ? 20.792 6.053 9.587 1.00 21.88 190 LEU A O 1
ATOM 1502 N N . THR A 1 193 ? 18.825 6.038 8.502 1.00 21.90 191 THR A N 1
ATOM 1503 C CA . THR A 1 193 ? 18.439 7.383 8.900 1.00 21.01 191 THR A CA 1
ATOM 1504 C C . THR A 1 193 ? 17.320 7.307 9.953 1.00 20.99 191 THR A C 1
ATOM 1505 O O . THR A 1 193 ? 16.514 6.406 9.902 1.00 21.22 191 THR A O 1
ATOM 1509 N N . GLU A 1 194 ? 17.273 8.276 10.862 1.00 19.96 192 GLU A N 1
ATOM 1510 C CA . GLU A 1 194 ? 16.224 8.360 11.907 1.00 20.21 192 GLU A CA 1
ATOM 1511 C C . GLU A 1 194 ? 15.943 9.813 12.253 1.00 20.39 192 GLU A C 1
ATOM 1512 O O . GLU A 1 194 ? 16.717 10.694 11.861 1.00 20.31 192 GLU A O 1
ATOM 1518 N N . THR A 1 195 ? 14.874 10.083 13.001 1.00 19.64 193 THR A N 1
ATOM 1519 C CA . THR A 1 195 ? 14.682 11.366 13.669 1.00 20.66 193 THR A CA 1
ATOM 1520 C C . THR A 1 195 ? 14.714 11.310 15.201 1.00 20.37 193 THR A C 1
ATOM 1521 O O . THR A 1 195 ? 15.093 12.269 15.843 1.00 20.98 193 THR A O 1
ATOM 1525 N N . ASP A 1 196 ? 14.233 10.217 15.795 1.00 19.71 194 ASP A N 1
ATOM 1526 C CA . ASP A 1 196 ? 13.970 10.180 17.221 1.00 20.34 194 ASP A CA 1
ATOM 1527 C C . ASP A 1 196 ? 12.953 11.249 17.665 1.00 20.06 194 ASP A C 1
ATOM 1528 O O . ASP A 1 196 ? 13.000 11.724 18.817 1.00 21.27 194 ASP A O 1
ATOM 1533 N N . GLY A 1 197 ? 12.030 11.626 16.782 1.00 20.41 195 GLY A N 1
ATOM 1534 C CA . GLY A 1 197 ? 10.930 12.487 17.194 1.00 21.13 195 GLY A CA 1
ATOM 1535 C C . GLY A 1 197 ? 10.080 11.755 18.213 1.00 22.11 195 GLY A C 1
ATOM 1536 O O . GLY A 1 197 ? 10.029 10.522 18.215 1.00 21.08 195 GLY A O 1
ATOM 1537 N N . PRO A 1 198 ? 9.407 12.482 19.114 1.00 23.10 196 PRO A N 1
ATOM 1538 C CA . PRO A 1 198 ? 9.459 13.948 19.313 1.00 24.24 196 PRO A CA 1
ATOM 1539 C C . PRO A 1 198 ? 10.556 14.384 20.302 1.00 25.31 196 PRO A C 1
ATOM 1540 O O . PRO A 1 198 ? 10.608 15.563 20.684 1.00 27.76 196 PRO A O 1
ATOM 1544 N N . PHE A 1 199 ? 11.409 13.456 20.733 1.00 26.72 197 PHE A N 1
ATOM 1545 C CA . PHE A 1 199 ? 12.497 13.763 21.671 1.00 27.51 197 PHE A CA 1
ATOM 1546 C C . PHE A 1 199 ? 13.493 14.755 21.101 1.00 28.03 197 PHE A C 1
ATOM 1547 O O . PHE A 1 199 ? 13.887 15.732 21.769 1.00 28.26 197 PHE A O 1
ATOM 1555 N N . LEU A 1 200 ? 13.923 14.502 19.870 1.00 28.12 198 LEU A N 1
ATOM 1556 C CA . LEU A 1 200 ? 14.789 15.415 19.159 1.00 28.82 198 LEU A CA 1
ATOM 1557 C C . LEU A 1 200 ? 14.002 16.668 18.819 1.00 29.66 198 LEU A C 1
ATOM 1558 O O . LEU A 1 200 ? 12.908 16.600 18.261 1.00 28.78 198 LEU A O 1
ATOM 1563 N N . GLU A 1 201 ? 14.564 17.813 19.167 1.00 30.67 199 GLU A N 1
ATOM 1564 C CA . GLU A 1 201 ? 14.022 19.080 18.716 1.00 32.50 199 GLU A CA 1
ATOM 1565 C C . GLU A 1 201 ? 14.877 19.666 17.606 1.00 32.89 199 GLU A C 1
ATOM 1566 O O . GLU A 1 201 ? 16.102 19.638 17.668 1.00 33.93 199 GLU A O 1
ATOM 1572 N N . LEU A 1 202 ? 14.213 20.168 16.569 1.00 33.01 200 LEU A N 1
ATOM 1573 C CA . LEU A 1 202 ? 14.855 20.946 15.518 1.00 33.28 200 LEU A CA 1
ATOM 1574 C C . LEU A 1 202 ? 14.275 22.343 15.601 1.00 33.29 200 LEU A C 1
ATOM 1575 O O . LEU A 1 202 ? 13.052 22.519 15.598 1.00 32.81 200 LEU A O 1
ATOM 1580 N N . ASP A 1 203 ? 15.153 23.331 15.719 1.00 33.82 201 ASP A N 1
ATOM 1581 C CA . ASP A 1 203 ? 14.737 24.725 15.850 1.00 34.34 201 ASP A CA 1
ATOM 1582 C C . ASP A 1 203 ? 13.666 24.935 16.936 1.00 34.39 201 ASP A C 1
ATOM 1583 O O . ASP A 1 203 ? 12.709 25.687 16.746 1.00 34.39 201 ASP A O 1
ATOM 1588 N N . GLY A 1 204 ? 13.843 24.261 18.073 1.00 33.53 202 GLY A N 1
ATOM 1589 C CA . GLY A 1 204 ? 12.973 24.409 19.247 1.00 33.28 202 GLY A CA 1
ATOM 1590 C C . GLY A 1 204 ? 11.625 23.719 19.169 1.00 32.24 202 GLY A C 1
ATOM 1591 O O . GLY A 1 204 ? 10.757 23.939 20.009 1.00 33.55 202 GLY A O 1
ATOM 1592 N N . GLN A 1 205 ? 11.431 22.885 18.152 1.00 30.88 203 GLN A N 1
ATOM 1593 C CA . GLN A 1 205 ? 10.152 22.221 17.933 1.00 29.70 203 GLN A CA 1
ATOM 1594 C C . GLN A 1 205 ? 10.404 20.733 17.777 1.00 27.97 203 GLN A C 1
ATOM 1595 O O . GLN A 1 205 ? 11.410 20.354 17.219 1.00 28.50 203 GLN A O 1
ATOM 1601 N N . ALA A 1 206 ? 9.490 19.903 18.258 1.00 27.46 204 ALA A N 1
ATOM 1602 C CA . ALA A 1 206 ? 9.662 18.446 18.165 1.00 26.27 204 ALA A CA 1
ATOM 1603 C C . ALA A 1 206 ? 9.789 18.013 16.704 1.00 24.98 204 ALA A C 1
ATOM 1604 O O . ALA A 1 206 ? 9.008 18.459 15.849 1.00 25.04 204 ALA A O 1
ATOM 1606 N N . ALA A 1 207 ? 10.770 17.174 16.416 1.00 23.77 205 ALA A N 1
ATOM 1607 C CA . ALA A 1 207 ? 10.922 16.574 15.091 1.00 21.99 205 ALA A CA 1
ATOM 1608 C C . ALA A 1 207 ? 9.754 15.682 14.704 1.00 22.15 205 ALA A C 1
ATOM 1609 O O . ALA A 1 207 ? 9.140 15.025 15.570 1.00 22.63 205 ALA A O 1
ATOM 1611 N N . LEU A 1 208 ? 9.431 15.720 13.413 1.00 21.96 206 LEU A N 1
ATOM 1612 C CA . LEU A 1 208 ? 8.486 14.800 12.776 1.00 22.29 206 LEU A CA 1
ATOM 1613 C C . LEU A 1 208 ? 9.246 13.864 11.862 1.00 21.53 206 LEU A C 1
ATOM 1614 O O . LEU A 1 208 ? 10.353 14.187 11.408 1.00 21.18 206 LEU A O 1
ATOM 1619 N N . PRO A 1 209 ? 8.674 12.683 11.556 1.00 20.79 207 PRO A N 1
ATOM 1620 C CA . PRO 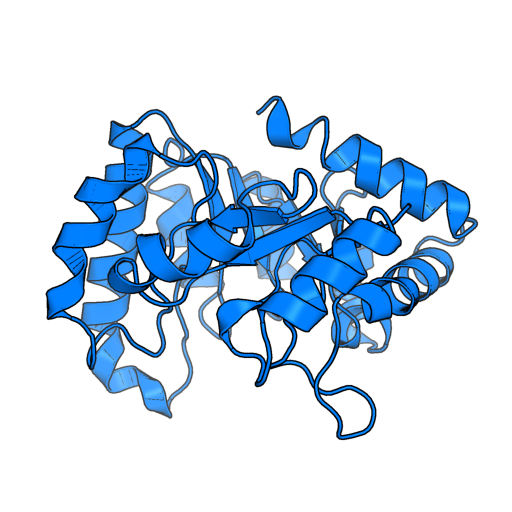A 1 209 ? 9.406 11.698 10.747 1.00 21.44 207 PRO A CA 1
ATOM 1621 C C . PRO A 1 209 ? 9.933 12.220 9.416 1.00 21.50 207 PRO A C 1
ATOM 1622 O O . PRO A 1 209 ? 11.033 11.834 8.985 1.00 22.23 207 PRO A O 1
ATOM 1626 N N . TRP A 1 210 ? 9.189 13.102 8.774 1.00 21.73 208 TRP A N 1
ATOM 1627 C CA . TRP A 1 210 ? 9.593 13.568 7.472 1.00 22.54 208 TRP A CA 1
ATOM 1628 C C . TRP A 1 210 ? 10.729 14.604 7.542 1.00 22.32 208 TRP A C 1
ATOM 1629 O O . TRP A 1 210 ? 11.289 14.982 6.510 1.00 22.93 208 TRP A O 1
ATOM 1640 N N . ASP A 1 211 ? 11.145 14.993 8.754 1.00 21.56 209 ASP A N 1
ATOM 1641 C CA . ASP A 1 211 ? 12.356 15.795 8.918 1.00 21.93 209 ASP A CA 1
ATOM 1642 C C . ASP A 1 211 ? 13.595 14.961 8.598 1.00 22.19 209 ASP A C 1
ATOM 1643 O O . ASP A 1 211 ? 14.727 15.483 8.563 1.00 23.12 209 ASP A O 1
ATOM 1648 N N . VAL A 1 212 ? 13.403 13.663 8.402 1.00 22.89 210 VAL A N 1
ATOM 1649 C CA . VAL A 1 212 ? 14.485 12.769 7.966 1.00 22.95 210 VAL A CA 1
ATOM 1650 C C . VAL A 1 212 ? 15.026 13.168 6.590 1.00 24.53 210 VAL A C 1
ATOM 1651 O O . VAL A 1 212 ? 16.161 12.828 6.279 1.00 24.09 210 VAL A O 1
ATOM 1655 N N . LYS A 1 213 ? 14.232 13.885 5.784 1.00 24.84 211 LYS A N 1
ATOM 1656 C CA . LYS A 1 213 ? 14.753 14.489 4.540 1.00 26.19 211 LYS A CA 1
ATOM 1657 C C . LYS A 1 213 ? 16.034 15.289 4.813 1.00 25.85 211 LYS A C 1
ATOM 1658 O O . LYS A 1 213 ? 16.974 15.247 4.009 1.00 25.85 211 LYS A O 1
ATOM 1664 N N . SER A 1 214 ? 16.090 16.000 5.939 1.00 26.57 212 SER A N 1
ATOM 1665 C CA . SER A 1 214 ? 17.304 16.758 6.290 1.00 27.45 212 SER A CA 1
ATOM 1666 C C . SER A 1 214 ? 18.503 15.886 6.640 1.00 27.22 212 SER A C 1
ATOM 1667 O O . SER A 1 214 ? 19.646 16.282 6.419 1.00 27.24 212 SER A O 1
ATOM 1670 N N . VAL A 1 215 ? 18.264 14.692 7.171 1.00 26.41 213 VAL A N 1
ATOM 1671 C CA . VAL A 1 215 ? 19.351 13.771 7.422 1.00 27.29 213 VAL A CA 1
ATOM 1672 C C . VAL A 1 215 ? 19.906 13.273 6.093 1.00 27.07 213 VAL A C 1
ATOM 1673 O O . VAL A 1 215 ? 21.124 13.141 5.947 1.00 26.88 213 VAL A O 1
ATOM 1677 N N . VAL A 1 216 ? 19.030 12.980 5.136 1.00 27.33 214 VAL A N 1
ATOM 1678 C CA . VAL A 1 216 ? 19.462 12.497 3.822 1.00 28.09 214 VAL A CA 1
ATOM 1679 C C . VAL A 1 216 ? 20.302 13.577 3.124 1.00 29.22 214 VAL A C 1
ATOM 1680 O O . VAL A 1 216 ? 21.376 13.294 2.544 1.00 28.61 214 VAL A O 1
ATOM 1684 N N . GLU A 1 217 ? 19.814 14.811 3.211 1.00 30.00 215 GLU A N 1
ATOM 1685 C CA . GLU A 1 217 ? 20.551 15.965 2.688 1.00 31.72 215 GLU A CA 1
ATOM 1686 C C . GLU A 1 217 ? 21.897 16.094 3.394 1.00 31.61 215 GLU A C 1
ATOM 1687 O O . GLU A 1 217 ? 22.926 16.302 2.737 1.00 31.61 215 GLU A O 1
ATOM 1693 N N . GLY A 1 218 ? 21.908 15.937 4.718 1.00 31.36 216 GLY A N 1
ATOM 1694 C CA . GLY A 1 218 ? 23.164 15.959 5.489 1.00 31.06 216 GLY A CA 1
ATOM 1695 C C . GLY A 1 218 ? 24.163 14.891 5.057 1.00 31.12 216 GLY A C 1
ATOM 1696 O O . GLY A 1 218 ? 25.372 15.157 4.926 1.00 31.81 216 GLY A O 1
ATOM 1697 N N . LEU A 1 219 ? 23.676 13.671 4.853 1.00 30.64 217 LEU A N 1
ATOM 1698 C CA . LEU A 1 219 ? 24.515 12.576 4.382 1.00 30.86 217 LEU A CA 1
ATOM 1699 C C . LEU A 1 219 ? 25.015 12.806 2.951 1.00 31.63 217 LEU A C 1
ATOM 1700 O O . LEU A 1 219 ? 26.124 12.389 2.607 1.00 30.84 217 LEU A O 1
ATOM 1705 N N . SER A 1 220 ? 24.187 13.416 2.109 1.00 32.49 218 SER A N 1
ATOM 1706 C CA . SER A 1 220 ? 24.595 13.775 0.738 1.00 32.87 218 SER A CA 1
ATOM 1707 C C . SER A 1 220 ? 25.870 14.628 0.787 1.00 33.23 218 SER A C 1
ATOM 1708 O O . SER A 1 220 ? 26.804 14.417 0.004 1.00 33.66 218 SER A O 1
ATOM 1711 N N . LYS A 1 221 ? 25.908 15.571 1.721 1.00 33.48 219 LYS A N 1
ATOM 1712 C CA . LYS A 1 221 ? 27.054 16.475 1.874 1.00 34.43 219 LYS A CA 1
ATOM 1713 C C . LYS A 1 221 ? 28.282 15.759 2.427 1.00 34.04 219 LYS A C 1
ATOM 1714 O O . LYS A 1 221 ? 29.406 15.941 1.929 1.00 34.66 219 LYS A O 1
ATOM 1720 N N . ILE A 1 222 ? 28.078 14.955 3.469 1.00 33.36 220 ILE A N 1
ATOM 1721 C CA . ILE A 1 222 ? 29.168 14.231 4.102 1.00 32.85 220 ILE A CA 1
ATOM 1722 C C . ILE A 1 222 ? 29.757 13.172 3.175 1.00 33.01 220 ILE A C 1
ATOM 1723 O O . ILE A 1 222 ? 30.982 13.045 3.078 1.00 33.37 220 ILE A O 1
ATOM 1728 N N . TRP A 1 223 ? 28.900 12.417 2.487 1.00 32.17 221 TRP A N 1
ATOM 1729 C CA . TRP A 1 223 ? 29.353 11.367 1.584 1.00 32.73 221 TRP A CA 1
ATOM 1730 C C . TRP A 1 223 ? 29.760 11.918 0.217 1.00 33.06 221 TRP A C 1
ATOM 1731 O O . TRP A 1 223 ? 30.416 11.228 -0.562 1.00 33.86 221 TRP A O 1
ATOM 1742 N N . GLN A 1 224 ? 29.345 13.151 -0.060 1.00 33.57 222 GLN A N 1
ATOM 1743 C CA . GLN A 1 224 ? 29.530 13.798 -1.367 1.00 33.90 222 GLN A CA 1
ATOM 1744 C C . GLN A 1 224 ? 28.925 12.995 -2.525 1.00 34.05 222 GLN A C 1
ATOM 1745 O O . GLN A 1 224 ? 29.554 12.778 -3.564 1.00 34.49 222 GLN A O 1
ATOM 1751 N N . ILE A 1 225 ? 27.681 12.549 -2.331 1.00 33.39 223 ILE A N 1
ATOM 1752 C CA . ILE A 1 225 ? 26.876 11.959 -3.405 1.00 33.11 223 ILE A CA 1
ATOM 1753 C C . ILE A 1 225 ? 25.486 12.630 -3.407 1.00 33.35 223 ILE A C 1
ATOM 1754 O O . ILE A 1 225 ? 25.108 13.272 -2.424 1.00 32.78 223 ILE A O 1
ATOM 1759 N N . PRO A 1 226 ? 24.734 12.501 -4.515 1.00 33.23 224 PRO A N 1
ATOM 1760 C CA . PRO A 1 226 ? 23.419 13.134 -4.555 1.00 33.44 224 PRO A CA 1
ATOM 1761 C C . PRO A 1 226 ? 22.435 12.527 -3.553 1.00 33.04 224 PRO A C 1
ATOM 1762 O O . PRO A 1 226 ? 22.520 11.332 -3.246 1.00 32.07 224 PRO A O 1
ATOM 1766 N N . ALA A 1 227 ? 21.490 13.343 -3.085 1.00 32.97 225 ALA A N 1
ATOM 1767 C CA . ALA A 1 227 ? 20.466 12.870 -2.138 1.00 32.51 225 ALA A CA 1
ATOM 1768 C C . ALA A 1 227 ? 19.725 11.613 -2.616 1.00 32.30 225 ALA A C 1
ATOM 1769 O O . ALA A 1 227 ? 19.458 10.712 -1.816 1.00 32.18 225 ALA A O 1
ATOM 1771 N N . SER A 1 228 ? 19.418 11.510 -3.911 1.00 31.77 226 SER A N 1
ATOM 1772 C CA . SER A 1 228 ? 18.743 10.321 -4.434 1.00 31.53 226 SER A CA 1
ATOM 1773 C C . SER A 1 228 ? 19.571 9.044 -4.229 1.00 30.34 226 SER A C 1
ATOM 1774 O O . SER A 1 228 ? 19.021 7.977 -3.983 1.00 30.44 226 SER A O 1
ATOM 1777 N N . GLU A 1 229 ? 20.893 9.147 -4.330 1.00 29.51 227 GLU A N 1
ATOM 1778 C CA . GLU A 1 229 ? 21.752 7.962 -4.166 1.00 29.30 227 GLU A CA 1
ATOM 1779 C C . GLU A 1 229 ? 21.808 7.607 -2.679 1.00 27.74 227 GLU A C 1
ATOM 1780 O O . GLU A 1 229 ? 21.841 6.436 -2.315 1.00 27.59 227 GLU A O 1
ATOM 1786 N N . VAL A 1 230 ? 21.836 8.622 -1.825 1.00 26.83 228 VAL A N 1
ATOM 1787 C CA . VAL A 1 230 ? 21.711 8.373 -0.371 1.00 26.69 228 VAL A CA 1
ATOM 1788 C C . VAL A 1 230 ? 20.400 7.638 -0.059 1.00 26.43 228 VAL A C 1
ATOM 1789 O O . VAL A 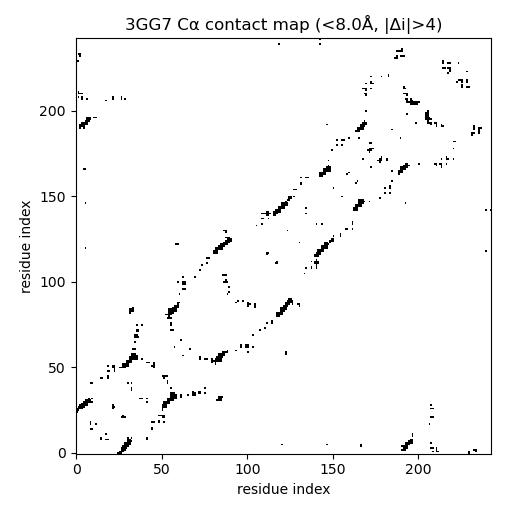1 230 ? 20.414 6.619 0.628 1.00 25.86 228 VAL A O 1
ATOM 1793 N N . GLU A 1 231 ? 19.280 8.113 -0.613 1.00 27.09 229 GLU A N 1
ATOM 1794 C CA . GLU A 1 231 ? 17.984 7.438 -0.416 1.00 26.88 229 GLU A CA 1
ATOM 1795 C C . GLU A 1 231 ? 18.027 5.982 -0.877 1.00 26.49 229 GLU A C 1
ATOM 1796 O O . GLU A 1 231 ? 17.507 5.083 -0.196 1.00 25.23 229 GLU A O 1
ATOM 1802 N N . ARG A 1 232 ? 18.666 5.729 -2.028 1.00 25.69 230 ARG A N 1
ATOM 1803 C CA . ARG A 1 232 ? 18.771 4.375 -2.542 1.00 26.65 230 ARG A CA 1
ATOM 1804 C C . ARG A 1 232 ? 19.592 3.502 -1.607 1.00 25.87 230 ARG A C 1
ATOM 1805 O O . ARG A 1 232 ? 19.209 2.364 -1.337 1.00 25.60 230 ARG A O 1
ATOM 1813 N N . ILE A 1 233 ? 20.753 4.005 -1.189 1.00 25.64 231 ILE A N 1
ATOM 1814 C CA . ILE A 1 233 ? 21.647 3.266 -0.294 1.00 26.13 231 ILE A CA 1
ATOM 1815 C C . ILE A 1 233 ? 20.949 2.891 1.026 1.00 24.67 231 ILE A C 1
ATOM 1816 O O . ILE A 1 233 ? 20.999 1.736 1.444 1.00 23.37 231 ILE A O 1
ATOM 1821 N N . VAL A 1 234 ? 20.269 3.850 1.636 1.00 25.38 232 VAL A N 1
ATOM 1822 C CA . VAL A 1 234 ? 19.503 3.583 2.860 1.00 24.70 232 VAL A CA 1
ATOM 1823 C C . VAL A 1 234 ? 18.395 2.534 2.633 1.00 24.95 232 VAL A C 1
ATOM 1824 O O . VAL A 1 234 ? 18.258 1.612 3.430 1.00 25.08 232 VAL A O 1
ATOM 1828 N N . LYS A 1 235 ? 17.667 2.600 1.511 1.00 25.18 233 LYS A N 1
ATOM 1829 C CA . LYS A 1 235 ? 16.690 1.545 1.193 1.00 25.49 233 LYS A CA 1
ATOM 1830 C C . LYS A 1 235 ? 17.339 0.177 0.987 1.00 25.54 233 LYS A C 1
ATOM 1831 O O . LYS A 1 235 ? 16.829 -0.835 1.448 1.00 26.14 233 LYS A O 1
ATOM 1837 N N . GLU A 1 236 ? 18.464 0.156 0.264 1.00 25.54 234 GLU A N 1
ATOM 1838 C CA . GLU A 1 236 ? 19.210 -1.080 0.075 1.00 25.44 234 GLU A CA 1
ATOM 1839 C C . GLU A 1 236 ? 19.644 -1.630 1.429 1.00 23.90 234 GLU A C 1
ATOM 1840 O O . GLU A 1 236 ? 19.632 -2.852 1.648 1.00 23.97 234 GLU A O 1
ATOM 1846 N N . ASN A 1 237 ? 20.058 -0.726 2.317 1.00 24.16 235 ASN A N 1
ATOM 1847 C CA . ASN A 1 237 ? 20.516 -1.135 3.634 1.00 23.54 235 ASN A CA 1
ATOM 1848 C C . ASN A 1 237 ? 19.379 -1.732 4.463 1.00 22.50 235 ASN A C 1
ATOM 1849 O O . ASN A 1 237 ? 19.575 -2.752 5.111 1.00 22.30 235 ASN A O 1
ATOM 1854 N N . VAL A 1 238 ? 18.183 -1.134 4.395 1.00 23.77 236 VAL A N 1
ATOM 1855 C CA . VAL A 1 238 ? 17.030 -1.713 5.091 1.00 24.24 236 VAL A CA 1
ATOM 1856 C C . VAL A 1 238 ? 16.710 -3.097 4.535 1.00 24.36 236 VAL A C 1
ATOM 1857 O O . VAL A 1 238 ? 16.462 -4.029 5.297 1.00 24.09 236 VAL A O 1
ATOM 1861 N N . SER A 1 239 ? 16.744 -3.272 3.203 1.00 24.94 237 SER A N 1
ATOM 1862 C CA A SER A 1 239 ? 16.529 -4.596 2.629 0.50 25.47 237 SER A CA 1
ATOM 1863 C CA B SER A 1 239 ? 16.525 -4.583 2.626 0.50 25.35 237 SER A CA 1
ATOM 1864 C C . SER A 1 239 ? 17.520 -5.613 3.163 1.00 24.82 237 SER A C 1
ATOM 1865 O O . SER A 1 239 ? 17.131 -6.733 3.535 1.00 25.96 237 SER A O 1
ATOM 1870 N N . ARG A 1 240 ? 18.803 -5.242 3.217 1.00 25.01 238 ARG A N 1
ATOM 1871 C CA . ARG A 1 240 ? 19.836 -6.152 3.684 1.00 26.08 238 ARG A CA 1
ATOM 1872 C C . ARG A 1 240 ? 19.672 -6.471 5.166 1.00 24.96 238 ARG A C 1
ATOM 1873 O O . ARG A 1 240 ? 19.814 -7.602 5.589 1.00 26.37 238 ARG A O 1
ATOM 1881 N N . LEU A 1 241 ? 19.320 -5.443 5.937 1.00 25.33 239 LEU A N 1
ATOM 1882 C CA . LEU A 1 241 ? 19.031 -5.593 7.362 1.00 24.87 239 LEU A CA 1
ATOM 1883 C C . LEU A 1 241 ? 17.937 -6.613 7.610 1.00 25.74 239 LEU A C 1
ATOM 1884 O O . LEU A 1 241 ? 18.074 -7.495 8.457 1.00 25.15 239 LEU A O 1
ATOM 1889 N N . LEU A 1 242 ? 16.838 -6.485 6.877 1.00 27.16 240 LEU A N 1
ATOM 1890 C CA . LEU A 1 242 ? 15.747 -7.461 6.972 1.00 28.92 240 LEU A CA 1
ATOM 1891 C C . LEU A 1 242 ? 16.159 -8.888 6.583 1.00 30.81 240 LEU A C 1
ATOM 1892 O O . LEU A 1 242 ? 15.577 -9.862 7.059 1.00 30.95 240 LEU A O 1
ATOM 1897 N N . GLY A 1 243 ? 17.144 -8.997 5.693 1.00 33.17 241 GLY A N 1
ATOM 1898 C CA . GLY A 1 243 ? 17.717 -10.279 5.327 1.00 34.72 241 GLY A CA 1
ATOM 1899 C C . GLY A 1 243 ? 18.483 -10.937 6.456 1.00 36.37 241 GLY A C 1
ATOM 1900 O O . GLY A 1 243 ? 18.578 -12.157 6.501 1.00 38.40 241 GLY A O 1
ATOM 1901 N N . THR A 1 244 ? 19.039 -10.142 7.371 1.00 37.38 242 THR A N 1
ATOM 1902 C CA . THR A 1 244 ? 19.829 -10.682 8.469 1.00 38.03 242 THR A CA 1
ATOM 1903 C C . THR A 1 244 ? 18.888 -11.400 9.455 1.00 38.97 242 THR A C 1
ATOM 1904 O O . THR A 1 244 ? 19.328 -12.042 10.412 1.00 40.75 242 THR A O 1
#